Protein AF-A0A954LS27-F1 (afdb_monomer)

Mean predicted aligned error: 13.73 Å

pLDDT: mean 85.73, std 12.69, range [37.22, 97.69]

Radius of gyration: 38.71 Å; Cα contacts (8 Å, |Δi|>4): 125; chains: 1; bounding box: 63×33×112 Å

Secondary structure (DSSP, 8-state):
---PPPPHHHHHHHHHHHHHHHHHHHHHHH-TT--HHHHHHHHHHHHHHHHHHHHHTTTTTTS-TT--HHHHHHHHHHHHHHHHHHHHHHHHHHHHHHHHHHHHHHHHHHHHHHHHHHHHHHHHHHHHHHHHTTS-HHHHHHHHHHHHSTTGGGSHHHHHHHHHHHHT-TT--HHHHHHHHHHHHHHHHHHHHTT--

Solvent-accessible surface area (backbone atoms only — not comparable to full-atom values): 11005 Å² total; per-residue (Å²): 135,88,74,76,76,80,51,72,66,55,54,50,50,52,47,47,74,70,37,47,68,57,50,44,53,52,46,41,73,75,38,74,86,52,51,75,64,55,43,50,49,22,46,51,56,29,54,52,54,48,49,54,53,47,63,74,66,52,43,86,71,70,64,58,79,83,69,52,73,66,58,61,51,56,73,44,43,69,54,51,56,52,44,35,52,52,37,47,52,54,51,52,51,49,52,52,52,51,52,49,52,51,51,52,53,52,50,53,54,51,50,51,54,51,51,52,52,50,51,53,50,50,52,49,51,50,51,52,52,60,56,39,70,75,41,58,66,75,31,23,51,48,51,51,50,38,68,70,42,56,74,67,28,74,43,60,68,55,36,32,52,54,43,20,66,75,70,71,37,82,83,58,45,59,70,55,50,52,51,34,47,52,53,36,52,52,51,49,51,52,61,53,60,75,63,52,132

Foldseek 3Di:
DDFDQDDPVNLLVVCCVPPLVVLLVVLCVVCVVDDPVLSVVLLVQLSVVVSVVCVVVVCSVVSDGDDDSVNVSVVCVVVSNVSSNVSSVVSVVVVVVVVVVVVVVVVVVVVVVVVVVVVVVVVVLVLLLVVLVVDDPLLSLLVVLPSVPPPVVVDLVVSQVSSCVVVVNPVRDSVNSVVSPVVSVVSSCVVVVVPDD

Structure (mmCIF, N/CA/C/O backbone):
data_AF-A0A954LS27-F1
#
_entry.id   AF-A0A954LS27-F1
#
loop_
_atom_site.group_PDB
_atom_site.id
_atom_site.type_symbol
_atom_site.label_atom_id
_atom_site.label_alt_id
_atom_site.label_comp_id
_atom_site.label_asym_id
_atom_site.label_entity_id
_atom_site.label_seq_id
_atom_site.pdbx_PDB_ins_code
_atom_site.Cartn_x
_atom_site.Cartn_y
_atom_site.Cartn_z
_atom_site.occupancy
_atom_site.B_iso_or_equiv
_atom_site.auth_seq_id
_atom_site.auth_comp_id
_atom_site.auth_asym_id
_atom_site.auth_atom_id
_atom_site.pdbx_PDB_model_num
ATOM 1 N N . MET A 1 1 ? 25.120 5.211 -58.055 1.00 41.19 1 MET A N 1
ATOM 2 C CA . MET A 1 1 ? 24.489 4.587 -56.872 1.00 41.19 1 MET A CA 1
ATOM 3 C C . MET A 1 1 ? 24.504 5.612 -55.757 1.00 41.19 1 MET A C 1
ATOM 5 O O . MET A 1 1 ? 25.583 5.985 -55.323 1.00 41.19 1 MET A O 1
ATOM 9 N N . SER A 1 2 ? 23.336 6.145 -55.394 1.00 37.22 2 SER A N 1
ATOM 10 C CA . SER A 1 2 ? 23.214 7.107 -54.295 1.00 37.22 2 SER A CA 1
ATOM 11 C C . SER A 1 2 ? 23.189 6.337 -52.977 1.00 37.22 2 SER A C 1
ATOM 13 O O . SER A 1 2 ? 22.412 5.396 -52.834 1.00 37.22 2 SER A O 1
ATOM 15 N N . ILE A 1 3 ? 24.077 6.693 -52.058 1.00 46.19 3 ILE A N 1
ATOM 16 C CA . ILE A 1 3 ? 24.236 6.038 -50.762 1.00 46.19 3 ILE A CA 1
ATOM 17 C C . ILE A 1 3 ? 23.340 6.784 -49.766 1.00 46.19 3 ILE A C 1
ATOM 19 O O . ILE A 1 3 ? 23.592 7.950 -49.464 1.00 46.19 3 ILE A O 1
ATOM 23 N N . MET A 1 4 ? 22.272 6.140 -49.287 1.00 48.94 4 MET A N 1
ATOM 24 C CA . MET A 1 4 ? 21.387 6.726 -48.275 1.00 48.94 4 MET A CA 1
ATOM 25 C C . MET A 1 4 ? 22.035 6.629 -46.892 1.00 48.94 4 MET A C 1
ATOM 27 O O . MET A 1 4 ? 22.267 5.535 -46.387 1.00 48.94 4 MET A O 1
ATOM 31 N N . LYS A 1 5 ? 22.301 7.781 -46.271 1.00 62.00 5 LYS A N 1
ATOM 32 C CA . LYS A 1 5 ? 22.545 7.867 -44.828 1.00 62.00 5 LYS A CA 1
ATOM 33 C C . LYS A 1 5 ? 21.206 7.676 -44.117 1.00 62.00 5 LYS A C 1
ATOM 35 O O . LYS A 1 5 ? 20.268 8.418 -44.397 1.00 62.00 5 LYS A O 1
ATOM 40 N N . HIS A 1 6 ? 21.111 6.696 -43.224 1.00 71.12 6 HIS A N 1
ATOM 41 C CA . HIS A 1 6 ? 19.931 6.536 -42.376 1.00 71.12 6 HIS A CA 1
ATOM 42 C C . HIS A 1 6 ? 19.934 7.607 -41.288 1.00 71.12 6 HIS A C 1
ATOM 44 O O . HIS A 1 6 ? 20.956 7.822 -40.632 1.00 71.12 6 HIS A O 1
ATOM 50 N N . SER A 1 7 ? 18.802 8.281 -41.093 1.00 84.25 7 SER A N 1
ATOM 51 C CA . SER A 1 7 ? 18.658 9.195 -39.965 1.00 84.25 7 SER A CA 1
ATOM 52 C C . SER A 1 7 ? 18.574 8.395 -38.660 1.00 84.25 7 SER A C 1
ATOM 54 O O . SER A 1 7 ? 18.089 7.261 -38.636 1.00 84.25 7 SER A O 1
ATOM 56 N N . LEU A 1 8 ? 19.015 8.979 -37.542 1.00 83.62 8 LEU A N 1
ATOM 57 C CA . LEU A 1 8 ? 18.871 8.354 -36.222 1.00 83.62 8 LEU A CA 1
ATOM 58 C C . LEU A 1 8 ? 17.398 8.038 -35.899 1.00 83.62 8 LEU A C 1
ATOM 60 O O . LEU A 1 8 ? 17.096 7.044 -35.241 1.00 83.62 8 LEU A O 1
ATOM 64 N N . THR A 1 9 ? 16.474 8.851 -36.409 1.00 86.75 9 THR A N 1
ATOM 65 C CA . THR A 1 9 ? 15.032 8.626 -36.298 1.00 86.75 9 THR A CA 1
ATOM 66 C C . THR A 1 9 ? 14.569 7.376 -37.045 1.00 86.75 9 THR A C 1
ATOM 68 O O . THR A 1 9 ? 13.754 6.637 -36.497 1.00 86.75 9 THR A O 1
ATOM 71 N N . ASP A 1 10 ? 15.128 7.074 -38.222 1.00 87.44 10 ASP A N 1
ATOM 72 C CA . ASP A 1 10 ? 14.801 5.848 -38.970 1.00 87.44 10 ASP A CA 1
ATOM 73 C C . ASP A 1 10 ? 15.270 4.600 -38.215 1.00 87.44 10 ASP A C 1
ATOM 75 O O . ASP A 1 10 ? 14.553 3.604 -38.127 1.00 87.44 10 ASP A O 1
ATOM 79 N N . VAL A 1 11 ? 16.462 4.676 -37.610 1.00 87.00 11 VAL A N 1
ATOM 80 C CA . VAL A 1 11 ? 17.009 3.600 -36.772 1.00 87.00 11 VAL A CA 1
ATOM 81 C C . VAL A 1 11 ? 16.105 3.347 -35.568 1.00 87.00 11 VAL A C 1
ATOM 83 O O . VAL A 1 11 ? 15.780 2.199 -35.275 1.00 87.00 11 VAL A O 1
ATOM 86 N N . LEU A 1 12 ? 15.659 4.400 -34.877 1.00 91.12 12 LEU A N 1
ATOM 87 C CA . LEU A 1 12 ? 14.771 4.252 -33.723 1.00 91.12 12 LEU A CA 1
ATOM 88 C C . LEU A 1 12 ? 13.379 3.741 -34.103 1.00 91.12 12 LEU A C 1
ATOM 90 O O . LEU A 1 12 ? 12.814 2.945 -33.354 1.00 91.12 12 LEU A O 1
ATOM 94 N N . ALA A 1 13 ? 12.842 4.146 -35.256 1.00 93.12 13 ALA A N 1
ATOM 95 C CA . ALA A 1 13 ? 11.559 3.648 -35.744 1.00 93.12 13 ALA A CA 1
ATOM 96 C C . ALA A 1 13 ? 11.620 2.143 -36.063 1.00 93.12 13 ALA A C 1
ATOM 98 O O . ALA A 1 13 ? 10.725 1.392 -35.675 1.00 93.12 13 ALA A O 1
ATOM 99 N N . GLU A 1 14 ? 12.704 1.682 -36.695 1.00 92.94 14 GLU A N 1
ATOM 100 C CA . GLU A 1 14 ? 12.924 0.255 -36.963 1.00 92.94 14 GLU A CA 1
ATOM 101 C C . GLU A 1 14 ? 13.135 -0.541 -35.664 1.00 92.94 14 GLU A C 1
ATOM 103 O O . GLU A 1 14 ? 12.613 -1.650 -35.511 1.00 92.94 14 GLU A O 1
ATOM 108 N N . VAL A 1 15 ? 13.846 0.032 -34.685 1.00 93.81 15 VAL A N 1
ATOM 109 C CA . VAL A 1 15 ? 13.969 -0.559 -33.345 1.00 93.81 15 VAL A CA 1
ATOM 110 C C . VAL A 1 15 ? 12.598 -0.710 -32.682 1.00 93.81 15 VAL A C 1
ATOM 112 O O . VAL A 1 15 ? 12.306 -1.786 -32.155 1.00 93.81 15 VAL A O 1
ATOM 115 N N . ASP A 1 16 ? 11.748 0.321 -32.727 1.00 95.69 16 ASP A N 1
ATOM 116 C CA . ASP A 1 16 ? 10.383 0.270 -32.190 1.00 95.69 16 ASP A CA 1
ATOM 117 C C . ASP A 1 16 ? 9.566 -0.847 -32.840 1.00 95.69 16 ASP A C 1
ATOM 119 O O . ASP A 1 16 ? 9.087 -1.750 -32.147 1.00 95.69 16 ASP A O 1
ATOM 123 N N . ALA A 1 17 ? 9.503 -0.853 -34.172 1.00 95.62 17 ALA A N 1
ATOM 124 C CA . ALA A 1 17 ? 8.736 -1.828 -34.936 1.00 95.62 17 ALA A CA 1
ATOM 125 C C . ALA A 1 17 ? 9.172 -3.276 -34.652 1.00 95.62 17 ALA A C 1
ATOM 127 O O . ALA A 1 17 ? 8.336 -4.177 -34.534 1.00 95.62 17 ALA A O 1
ATOM 128 N N . ARG A 1 18 ? 10.482 -3.516 -34.515 1.00 95.50 18 ARG A N 1
ATOM 129 C CA . ARG A 1 18 ? 11.038 -4.869 -34.394 1.00 95.50 18 ARG A CA 1
ATOM 130 C C . ARG A 1 18 ? 11.092 -5.390 -32.960 1.00 95.50 18 ARG A C 1
ATOM 132 O O . ARG A 1 18 ? 10.872 -6.586 -32.735 1.00 95.50 18 ARG A O 1
ATOM 139 N N . PHE A 1 19 ? 11.417 -4.534 -31.993 1.00 96.12 19 PHE A N 1
ATOM 140 C CA . PHE A 1 19 ? 11.746 -4.971 -30.635 1.00 96.12 19 PHE A CA 1
ATOM 141 C C . PHE A 1 19 ? 10.668 -4.674 -29.605 1.00 96.12 19 PHE A C 1
ATOM 143 O O . PHE A 1 19 ? 10.571 -5.449 -28.656 1.00 96.12 19 PHE A O 1
ATOM 150 N N . ARG A 1 20 ? 9.812 -3.659 -29.782 1.00 96.62 20 ARG A N 1
ATOM 151 C CA . ARG A 1 20 ? 8.854 -3.241 -28.743 1.00 96.62 20 ARG A CA 1
ATOM 152 C C . ARG A 1 20 ? 8.025 -4.397 -28.192 1.00 96.62 20 ARG A C 1
ATOM 154 O O . ARG A 1 20 ? 8.047 -4.660 -26.993 1.00 96.62 20 ARG A O 1
ATOM 161 N N . ILE A 1 21 ? 7.330 -5.134 -29.061 1.00 96.88 21 ILE A N 1
ATOM 162 C CA . ILE A 1 21 ? 6.452 -6.240 -28.637 1.00 96.88 21 ILE A CA 1
ATOM 163 C C . ILE A 1 21 ? 7.258 -7.343 -27.940 1.00 96.88 21 ILE A C 1
ATOM 165 O O . ILE A 1 21 ? 6.841 -7.853 -26.900 1.00 96.88 21 ILE A O 1
ATOM 169 N N . ARG A 1 22 ? 8.430 -7.696 -28.479 1.00 97.00 22 ARG A N 1
ATOM 170 C CA . ARG A 1 22 ? 9.283 -8.769 -27.944 1.00 97.00 22 ARG A CA 1
ATOM 171 C C . ARG A 1 22 ? 9.880 -8.390 -26.593 1.00 97.00 22 ARG A C 1
ATOM 173 O O . ARG A 1 22 ? 9.865 -9.205 -25.673 1.00 97.00 22 ARG A O 1
ATOM 180 N N . CYS A 1 23 ? 10.362 -7.159 -26.463 1.00 95.94 23 CYS A N 1
ATOM 181 C CA . CYS A 1 23 ? 10.880 -6.620 -25.216 1.00 95.94 23 CYS A CA 1
ATOM 182 C C . CYS A 1 23 ? 9.775 -6.538 -24.167 1.00 95.94 23 CYS A C 1
ATOM 184 O O . CYS A 1 23 ? 9.952 -7.082 -23.083 1.00 95.94 23 CYS A O 1
ATOM 186 N N . CYS A 1 24 ? 8.609 -5.978 -24.491 1.00 95.75 24 CYS A N 1
ATOM 187 C CA . CYS A 1 24 ? 7.486 -5.928 -23.557 1.00 95.75 24 CYS A CA 1
ATOM 188 C C . CYS A 1 24 ? 7.019 -7.327 -23.126 1.00 95.75 24 CYS A C 1
ATOM 190 O O . CYS A 1 24 ? 6.765 -7.540 -21.944 1.00 95.75 24 CYS A O 1
ATOM 192 N N . ALA A 1 25 ? 6.948 -8.299 -24.042 1.00 96.50 25 ALA A N 1
ATOM 193 C CA . ALA A 1 25 ? 6.587 -9.679 -23.706 1.00 96.50 25 ALA A CA 1
ATOM 194 C C . ALA A 1 25 ? 7.626 -10.341 -22.784 1.00 96.50 25 ALA A C 1
ATOM 196 O O . ALA A 1 25 ? 7.273 -10.952 -21.776 1.00 96.50 25 ALA A O 1
ATOM 197 N N . TYR A 1 26 ? 8.914 -10.179 -23.091 1.00 97.19 26 TYR A N 1
ATOM 198 C CA . TYR A 1 26 ? 10.002 -10.679 -22.253 1.00 97.19 26 TYR A CA 1
ATOM 199 C C . TYR A 1 26 ? 9.997 -10.042 -20.858 1.00 97.19 26 TYR A C 1
ATOM 201 O O . TYR A 1 26 ? 10.090 -10.748 -19.854 1.00 97.19 26 TYR A O 1
ATOM 209 N N . LEU A 1 27 ? 9.859 -8.716 -20.786 1.00 97.00 27 LEU A N 1
ATOM 210 C CA . LEU A 1 27 ? 9.828 -7.977 -19.529 1.00 97.00 27 LEU A CA 1
ATOM 211 C C . LEU A 1 27 ? 8.606 -8.351 -18.694 1.00 97.00 27 LEU A C 1
ATOM 213 O O . LEU A 1 27 ? 8.762 -8.580 -17.503 1.00 97.00 27 LEU A O 1
ATOM 217 N N . ARG A 1 28 ? 7.428 -8.516 -19.305 1.00 96.75 28 ARG A N 1
ATOM 218 C CA . ARG A 1 28 ? 6.228 -9.006 -18.611 1.00 96.75 28 ARG A CA 1
ATOM 219 C C . ARG A 1 28 ? 6.454 -10.378 -17.969 1.00 96.75 28 ARG A C 1
ATOM 221 O O . ARG A 1 28 ? 6.044 -10.590 -16.835 1.00 96.75 28 ARG A O 1
ATOM 228 N N . ASN A 1 29 ? 7.147 -11.286 -18.658 1.00 96.81 29 ASN A N 1
ATOM 229 C CA . ASN A 1 29 ? 7.476 -12.604 -18.108 1.00 96.81 29 ASN A CA 1
ATOM 230 C C . ASN A 1 29 ? 8.501 -12.536 -16.964 1.00 96.81 29 ASN A C 1
ATOM 232 O O . ASN A 1 29 ? 8.454 -13.352 -16.047 1.00 96.81 29 ASN A O 1
ATOM 236 N N . LYS A 1 30 ? 9.452 -11.596 -17.014 1.00 97.25 30 LYS A N 1
ATOM 237 C CA . LYS A 1 30 ? 10.487 -11.434 -15.976 1.00 97.25 30 LYS A CA 1
ATOM 238 C C . LYS A 1 30 ? 10.027 -10.610 -14.776 1.00 97.25 30 LYS A C 1
ATOM 240 O O . LYS A 1 30 ? 10.510 -10.839 -13.672 1.00 97.25 30 LYS A O 1
ATOM 245 N N . PHE A 1 31 ? 9.108 -9.678 -14.989 1.00 95.62 31 PHE A N 1
ATOM 246 C CA . PHE A 1 31 ? 8.615 -8.727 -14.002 1.00 95.62 31 PHE A CA 1
ATOM 247 C C . PHE A 1 31 ? 7.079 -8.738 -14.006 1.00 95.62 31 PHE A C 1
ATOM 249 O O . PHE A 1 31 ? 6.459 -7.798 -14.502 1.00 95.62 31 PHE A O 1
ATOM 256 N N . PRO A 1 32 ? 6.441 -9.787 -13.453 1.00 93.12 32 PRO A N 1
ATOM 257 C CA . PRO A 1 32 ? 4.984 -9.938 -13.498 1.00 93.12 32 PRO A CA 1
ATOM 258 C C . PRO A 1 32 ? 4.225 -8.836 -12.742 1.00 93.12 32 PRO A C 1
ATOM 260 O O . PRO A 1 32 ? 3.036 -8.654 -12.973 1.00 93.12 32 PRO A O 1
ATOM 263 N N . GLY A 1 33 ? 4.902 -8.095 -11.857 1.00 90.50 33 GLY A N 1
ATOM 264 C CA . GLY A 1 33 ? 4.334 -6.941 -11.157 1.00 90.50 33 GLY A CA 1
ATOM 265 C C . GLY A 1 33 ? 4.219 -5.668 -12.004 1.00 90.50 33 GLY A C 1
ATOM 266 O O . GLY A 1 33 ? 3.569 -4.731 -11.561 1.00 90.50 33 GLY A O 1
ATOM 267 N N . LEU A 1 34 ? 4.824 -5.617 -13.199 1.00 93.50 34 LEU A N 1
ATOM 268 C CA . LEU A 1 34 ? 4.733 -4.450 -14.080 1.00 93.50 34 LEU A CA 1
ATOM 269 C C . LEU A 1 34 ? 3.476 -4.517 -14.955 1.00 93.50 34 LEU A C 1
ATOM 271 O O . LEU A 1 34 ? 3.260 -5.478 -15.705 1.00 93.50 34 LEU A O 1
ATOM 275 N N . GLY A 1 35 ? 2.665 -3.462 -14.887 1.00 93.50 35 GLY A N 1
ATOM 276 C CA . GLY A 1 35 ? 1.483 -3.282 -15.717 1.00 93.50 35 GLY A CA 1
ATOM 277 C C . GLY A 1 35 ? 1.825 -2.960 -17.174 1.00 93.50 35 GLY A C 1
ATOM 278 O O . GLY A 1 35 ? 2.977 -2.763 -17.555 1.00 93.50 35 GLY A O 1
ATOM 279 N N . SER A 1 36 ? 0.806 -2.894 -18.034 1.00 94.75 36 SER A N 1
ATOM 280 C CA . SER A 1 36 ? 0.991 -2.472 -19.432 1.00 94.75 36 SER A CA 1
ATOM 281 C C . SER A 1 36 ? 1.551 -1.056 -19.561 1.00 94.75 36 SER A C 1
ATOM 283 O O . SER A 1 36 ? 2.341 -0.813 -20.470 1.00 94.75 36 SER A O 1
ATOM 285 N N . GLU A 1 37 ? 1.160 -0.155 -18.662 1.00 94.25 37 GLU A N 1
ATOM 286 C CA . GLU A 1 37 ? 1.639 1.230 -18.631 1.00 94.25 37 GLU A CA 1
ATOM 287 C C . GLU A 1 37 ? 3.114 1.290 -18.228 1.00 94.25 37 GLU A C 1
ATOM 289 O O . GLU A 1 37 ? 3.913 1.867 -18.957 1.00 94.25 37 GLU A O 1
ATOM 294 N N . ASP A 1 38 ? 3.516 0.576 -17.171 1.00 93.44 38 ASP A N 1
ATOM 295 C CA . ASP A 1 38 ? 4.920 0.516 -16.744 1.00 93.44 38 ASP A CA 1
ATOM 296 C C . ASP A 1 38 ? 5.846 -0.035 -17.835 1.00 93.44 38 ASP A C 1
ATOM 298 O O . ASP A 1 38 ? 6.985 0.405 -17.989 1.00 93.44 38 ASP A O 1
ATOM 302 N N . LEU A 1 39 ? 5.366 -1.022 -18.597 1.00 95.81 39 LEU A N 1
ATOM 303 C CA . LEU A 1 39 ? 6.110 -1.598 -19.715 1.00 95.81 39 LEU A CA 1
ATOM 304 C C . LEU A 1 39 ? 6.227 -0.616 -20.887 1.00 95.81 39 LEU A C 1
ATOM 306 O O . LEU A 1 39 ? 7.277 -0.565 -21.527 1.00 95.81 39 LEU A O 1
ATOM 310 N N . ALA A 1 40 ? 5.172 0.152 -21.172 1.00 94.69 40 ALA A N 1
ATOM 311 C CA . ALA A 1 40 ? 5.203 1.194 -22.194 1.00 94.69 40 ALA A CA 1
ATOM 312 C C . ALA A 1 40 ? 6.184 2.308 -21.809 1.00 94.69 40 ALA A C 1
ATOM 314 O O . ALA A 1 40 ? 7.035 2.684 -22.612 1.00 94.69 40 ALA A O 1
ATOM 315 N N . ASP A 1 41 ? 6.132 2.750 -20.561 1.00 94.56 41 ASP A N 1
ATOM 316 C CA . ASP A 1 41 ? 7.045 3.731 -19.989 1.00 94.56 41 ASP A CA 1
ATOM 317 C C . ASP A 1 41 ? 8.501 3.252 -20.005 1.00 94.56 41 ASP A C 1
ATOM 319 O O . ASP A 1 41 ? 9.392 3.960 -20.475 1.00 94.56 41 ASP A O 1
ATOM 323 N N . ALA A 1 42 ? 8.756 2.018 -19.559 1.00 95.38 42 ALA A N 1
ATOM 324 C CA . ALA A 1 42 ? 10.091 1.429 -19.601 1.00 95.38 42 ALA A CA 1
ATOM 325 C C . ALA A 1 42 ? 10.632 1.353 -21.037 1.00 95.38 42 ALA A C 1
ATOM 327 O O . ALA A 1 42 ? 11.839 1.501 -21.256 1.00 95.38 42 ALA A O 1
ATOM 328 N N . TRP A 1 43 ? 9.756 1.139 -22.021 1.00 97.25 43 TRP A N 1
ATOM 329 C CA . TRP A 1 43 ? 10.120 1.158 -23.432 1.00 97.25 43 TRP A CA 1
ATOM 330 C C . TRP A 1 43 ? 10.450 2.570 -23.934 1.00 97.25 43 TRP A C 1
ATOM 332 O O . TRP A 1 43 ? 11.485 2.757 -24.573 1.00 97.25 43 TRP A O 1
ATOM 342 N N . VAL A 1 44 ? 9.653 3.580 -23.579 1.00 96.44 44 VAL A N 1
ATOM 343 C CA . VAL A 1 44 ? 9.948 4.990 -23.894 1.00 96.44 44 VAL A CA 1
ATOM 344 C C . VAL A 1 44 ? 11.296 5.410 -23.297 1.00 96.44 44 VAL A C 1
ATOM 346 O O . VAL A 1 44 ? 12.152 5.936 -24.010 1.00 96.44 44 VAL A O 1
ATOM 349 N N . ASP A 1 45 ? 11.548 5.077 -22.029 1.00 96.31 45 ASP A N 1
ATOM 350 C CA . ASP A 1 45 ? 12.823 5.342 -21.349 1.00 96.31 45 ASP A CA 1
ATOM 351 C C . ASP A 1 45 ? 14.006 4.599 -21.997 1.00 96.31 45 ASP A C 1
ATOM 353 O O . ASP A 1 45 ? 15.161 5.036 -21.912 1.00 96.31 45 ASP A O 1
ATOM 357 N N . THR A 1 46 ? 13.733 3.457 -22.635 1.00 96.81 46 THR A N 1
ATOM 358 C CA . THR A 1 46 ? 14.724 2.685 -23.393 1.00 96.81 46 THR A CA 1
ATOM 359 C C . THR A 1 46 ? 15.089 3.393 -24.686 1.00 96.81 46 THR A C 1
ATOM 361 O O . THR A 1 46 ? 16.278 3.576 -24.948 1.00 96.81 46 THR A O 1
ATOM 364 N N . LEU A 1 47 ? 14.095 3.832 -25.463 1.00 95.75 47 LEU A N 1
ATOM 365 C CA . LEU A 1 47 ? 14.319 4.582 -26.699 1.00 95.75 47 LEU A CA 1
ATOM 366 C C . LEU A 1 47 ? 15.042 5.904 -26.425 1.00 95.75 47 LEU A C 1
ATOM 368 O O . LEU A 1 47 ? 16.004 6.223 -27.120 1.00 95.75 47 LEU A O 1
ATOM 372 N N . ALA A 1 48 ? 14.656 6.626 -25.370 1.00 94.31 48 ALA A N 1
ATOM 373 C CA . ALA A 1 48 ? 15.332 7.853 -24.958 1.00 94.31 48 ALA A CA 1
ATOM 374 C C . ALA A 1 48 ? 16.803 7.598 -24.580 1.00 94.31 48 ALA A C 1
ATOM 376 O O . ALA A 1 48 ? 17.704 8.291 -25.049 1.00 94.31 48 ALA A O 1
ATOM 377 N N . ALA A 1 49 ? 17.074 6.557 -23.784 1.00 93.69 49 ALA A N 1
ATOM 378 C CA . ALA A 1 49 ? 18.441 6.197 -23.410 1.00 93.69 49 ALA A CA 1
ATOM 379 C C . ALA A 1 49 ? 19.283 5.732 -24.610 1.00 93.69 49 ALA A C 1
ATOM 381 O O . ALA A 1 49 ? 20.487 5.997 -24.660 1.00 93.69 49 ALA A O 1
ATOM 382 N N . LEU A 1 50 ? 18.660 5.039 -25.565 1.00 92.81 50 LEU A N 1
ATOM 383 C CA . LEU A 1 50 ? 19.301 4.619 -26.804 1.00 92.81 50 LEU A CA 1
ATOM 384 C C . LEU A 1 50 ? 19.639 5.830 -27.681 1.00 92.81 50 LEU A C 1
ATOM 386 O O . LEU A 1 50 ? 20.780 5.941 -28.120 1.00 92.81 50 LEU A O 1
ATOM 390 N N . TYR A 1 51 ? 18.700 6.765 -27.854 1.00 91.50 51 TYR A N 1
ATOM 391 C CA . TYR A 1 51 ? 18.918 8.028 -28.562 1.00 91.50 51 TYR A CA 1
ATOM 392 C C . TYR A 1 51 ? 20.108 8.794 -27.979 1.00 91.50 51 TYR A C 1
ATOM 394 O O . TYR A 1 51 ? 21.045 9.108 -28.708 1.00 91.50 51 TYR A O 1
ATOM 402 N N . SER A 1 52 ? 20.131 9.022 -26.659 1.00 90.50 52 SER A N 1
ATOM 403 C CA . SER A 1 52 ? 21.239 9.732 -26.010 1.00 90.50 52 SER A CA 1
ATOM 404 C C . SER A 1 52 ? 22.582 9.035 -26.241 1.00 90.50 52 SER A C 1
ATOM 406 O O . SER A 1 52 ? 23.576 9.694 -26.531 1.00 90.50 52 SER A O 1
ATOM 408 N N . LYS A 1 53 ? 22.633 7.699 -26.157 1.00 89.31 53 LYS A N 1
ATOM 409 C CA . LYS A 1 53 ? 23.872 6.940 -26.398 1.00 89.31 53 LYS A CA 1
ATOM 410 C C . LYS A 1 53 ? 24.346 7.026 -27.848 1.00 89.31 53 LYS A C 1
ATOM 412 O O . LYS A 1 53 ? 25.538 7.205 -28.076 1.00 89.31 53 LYS A O 1
ATOM 417 N N . LEU A 1 54 ? 23.436 6.894 -28.810 1.00 85.50 54 LEU A N 1
ATOM 418 C CA . LEU A 1 54 ? 23.770 6.932 -30.234 1.00 85.50 54 LEU A CA 1
ATOM 419 C C . LEU A 1 54 ? 24.138 8.346 -30.703 1.00 85.50 54 LEU A C 1
ATOM 421 O O . LEU A 1 54 ? 25.050 8.489 -31.517 1.00 85.50 54 LEU A O 1
ATOM 425 N N . SER A 1 55 ? 23.487 9.370 -30.146 1.00 84.69 55 SER A N 1
ATOM 426 C CA . SER A 1 55 ? 23.782 10.782 -30.406 1.00 84.69 55 SER A CA 1
ATOM 427 C C . SER A 1 55 ? 25.148 11.197 -29.840 1.00 84.69 55 SER A C 1
ATOM 429 O O . SER A 1 55 ? 25.938 11.820 -30.544 1.00 84.69 55 SER A O 1
ATOM 431 N N . HIS A 1 56 ? 25.491 10.790 -28.610 1.00 78.81 56 HIS A N 1
ATOM 432 C CA . HIS A 1 56 ? 26.773 11.156 -27.990 1.00 78.81 56 HIS A CA 1
ATOM 433 C C . HIS A 1 56 ? 27.989 10.410 -28.546 1.00 78.81 56 HIS A C 1
ATOM 435 O O . HIS A 1 56 ? 29.088 10.958 -28.536 1.00 78.81 56 HIS A O 1
ATOM 441 N N . ASN A 1 57 ? 27.818 9.186 -29.047 1.00 69.62 57 ASN A N 1
ATOM 442 C CA . ASN A 1 57 ? 28.931 8.395 -29.576 1.00 69.62 57 ASN A CA 1
ATOM 443 C C . ASN A 1 57 ? 29.364 8.805 -30.997 1.00 69.62 57 ASN A C 1
ATOM 445 O O . ASN A 1 57 ? 30.184 8.117 -31.597 1.00 69.62 57 ASN A O 1
ATOM 449 N N . GLY A 1 58 ? 28.817 9.891 -31.560 1.00 60.81 58 GLY A N 1
ATOM 450 C CA . GLY A 1 58 ? 29.155 10.332 -32.917 1.00 60.81 58 GLY A CA 1
ATOM 451 C C . GLY A 1 58 ? 28.793 9.303 -33.993 1.00 60.81 58 GLY A C 1
ATOM 452 O O . GLY A 1 58 ? 29.327 9.348 -35.099 1.00 60.81 58 GLY A O 1
ATOM 453 N N . THR A 1 59 ? 27.885 8.369 -33.682 1.00 55.59 59 THR A N 1
ATOM 454 C CA . THR A 1 59 ? 27.506 7.245 -34.555 1.00 55.59 59 THR A CA 1
ATOM 455 C C . THR A 1 59 ? 26.853 7.697 -35.866 1.00 55.59 59 THR A C 1
ATOM 457 O O . THR A 1 59 ? 26.752 6.900 -36.795 1.00 55.59 59 THR A O 1
ATOM 460 N N . GLU A 1 60 ? 26.485 8.978 -35.983 1.00 53.41 60 GLU A N 1
ATOM 461 C CA . GLU A 1 60 ? 26.123 9.615 -37.257 1.00 53.41 60 GLU A CA 1
ATOM 462 C C . GLU A 1 60 ? 27.251 9.532 -38.305 1.00 53.41 60 GLU A C 1
ATOM 464 O O . GLU A 1 60 ? 26.967 9.530 -39.501 1.00 53.41 60 GLU A O 1
ATOM 469 N N . SER A 1 61 ? 28.515 9.407 -37.874 1.00 48.72 61 SER A N 1
ATOM 470 C CA . SER A 1 61 ? 29.678 9.225 -38.756 1.00 48.72 61 SER A CA 1
ATOM 471 C C . SER A 1 61 ? 30.044 7.756 -39.020 1.00 48.72 61 SER A C 1
ATOM 473 O O . SER A 1 61 ? 30.680 7.480 -40.029 1.00 48.72 61 SER A O 1
ATOM 475 N N . SER A 1 62 ? 29.655 6.812 -38.150 1.00 51.19 62 SER A N 1
ATOM 476 C CA . SER A 1 62 ? 30.052 5.388 -38.247 1.00 51.19 62 SER A CA 1
ATOM 477 C C . SER A 1 62 ? 28.984 4.462 -38.833 1.00 51.19 62 SER A C 1
ATOM 479 O O . SER A 1 62 ? 29.253 3.280 -39.043 1.00 51.19 62 SER A O 1
ATOM 481 N N . LEU A 1 63 ? 27.788 4.970 -39.141 1.00 57.28 63 LEU A N 1
ATOM 482 C CA . LEU A 1 63 ? 26.857 4.303 -40.057 1.00 57.28 63 LEU A CA 1
ATOM 483 C C . LEU A 1 63 ? 27.353 4.517 -41.493 1.00 57.28 63 LEU A C 1
ATOM 485 O O . LEU A 1 63 ? 26.765 5.252 -42.287 1.00 57.28 63 LEU A O 1
ATOM 489 N N . GLU A 1 64 ? 28.508 3.929 -41.796 1.00 54.09 64 GLU A N 1
ATOM 490 C CA . GLU A 1 64 ? 29.113 3.995 -43.116 1.00 54.09 64 GLU A CA 1
ATOM 491 C C . GLU A 1 64 ? 28.219 3.274 -44.134 1.00 54.09 64 GLU A C 1
ATOM 493 O O . GLU A 1 64 ? 27.997 2.065 -44.095 1.00 54.09 64 GLU A O 1
ATOM 498 N N . SER A 1 65 ? 27.671 4.072 -45.045 1.00 55.28 65 SER A N 1
ATOM 499 C CA . SER A 1 65 ? 27.593 3.827 -46.482 1.00 55.28 65 SER A CA 1
ATOM 500 C C . SER A 1 65 ? 27.696 2.366 -46.953 1.00 55.28 65 SER A C 1
ATOM 502 O O . SER A 1 65 ? 28.709 1.972 -47.525 1.00 55.28 65 SER A O 1
ATOM 504 N N . GLY A 1 66 ? 26.629 1.577 -46.789 1.00 60.53 66 GLY A N 1
ATOM 505 C CA . GLY A 1 66 ? 26.509 0.245 -47.404 1.00 60.53 66 GLY A CA 1
ATOM 506 C C . GLY A 1 66 ? 25.933 -0.846 -46.504 1.00 60.53 66 GLY A C 1
ATOM 507 O O . GLY A 1 66 ? 25.490 -1.868 -47.022 1.00 60.53 66 GLY A O 1
ATOM 508 N N . VAL A 1 67 ? 25.893 -0.622 -45.189 1.00 67.38 67 VAL A N 1
ATOM 509 C CA . VAL A 1 67 ? 25.256 -1.535 -44.227 1.00 67.38 67 VAL A CA 1
ATOM 510 C C . VAL A 1 67 ? 23.738 -1.351 -44.269 1.00 67.38 67 VAL A C 1
ATOM 512 O O . VAL A 1 67 ? 23.239 -0.226 -44.236 1.00 67.38 67 VAL A O 1
ATOM 515 N N . SER A 1 68 ? 22.989 -2.451 -44.355 1.00 80.12 68 SER A N 1
ATOM 516 C CA . SER A 1 68 ? 21.524 -2.406 -44.336 1.00 80.12 68 SER A CA 1
ATOM 517 C C . SER A 1 68 ? 21.023 -1.917 -42.975 1.00 80.12 68 SER A C 1
ATOM 519 O O . SER A 1 68 ? 21.540 -2.340 -41.942 1.00 80.12 68 SER A O 1
ATOM 521 N N . LEU A 1 69 ? 19.952 -1.113 -42.943 1.00 78.19 69 LEU A N 1
ATOM 522 C CA . LEU A 1 69 ? 19.303 -0.666 -41.699 1.00 78.19 69 LEU A CA 1
ATOM 523 C C . LEU A 1 69 ? 19.060 -1.822 -40.709 1.00 78.19 69 LEU A C 1
ATOM 525 O O . LEU A 1 69 ? 19.240 -1.669 -39.501 1.00 78.19 69 LEU A O 1
ATOM 529 N N . LYS A 1 70 ? 18.709 -3.008 -41.224 1.00 81.31 70 LYS A N 1
ATOM 530 C CA . LYS A 1 70 ? 18.491 -4.215 -40.413 1.00 81.31 70 LYS A CA 1
ATOM 531 C C . LYS A 1 70 ? 19.755 -4.686 -39.698 1.00 81.31 70 LYS A C 1
ATOM 533 O O . LYS A 1 70 ? 19.671 -5.071 -38.536 1.00 81.31 70 LYS A O 1
ATOM 538 N N . GLU A 1 71 ? 20.899 -4.643 -40.372 1.00 81.94 71 GLU A N 1
ATOM 539 C CA . GLU A 1 71 ? 22.194 -5.061 -39.826 1.00 81.94 71 GLU A CA 1
ATOM 540 C C . GLU A 1 71 ? 22.664 -4.081 -38.748 1.00 81.94 71 GLU A C 1
ATOM 542 O O . GLU A 1 71 ? 23.120 -4.501 -37.684 1.00 81.94 71 GLU A O 1
ATOM 547 N N . SER A 1 72 ? 22.459 -2.777 -38.964 1.00 81.06 72 SER A N 1
ATOM 548 C CA . SER A 1 72 ? 22.723 -1.747 -37.953 1.00 81.06 72 SER A CA 1
ATOM 549 C C . SER A 1 72 ? 21.872 -1.941 -36.695 1.00 81.06 72 SER A C 1
ATOM 551 O O . SER A 1 72 ? 22.371 -1.820 -35.577 1.00 81.06 72 SER A O 1
ATOM 553 N N . VAL A 1 73 ? 20.594 -2.284 -36.868 1.00 87.06 73 VAL A N 1
ATOM 554 C CA . VAL A 1 73 ? 19.666 -2.561 -35.765 1.00 87.06 73 VAL A CA 1
ATOM 555 C C . VAL A 1 73 ? 20.023 -3.861 -35.031 1.00 87.06 73 VAL A C 1
ATOM 557 O O . VAL A 1 73 ? 19.951 -3.915 -33.802 1.00 87.06 73 VAL A O 1
ATOM 560 N N . ASP A 1 74 ? 20.459 -4.897 -35.749 1.00 88.00 74 ASP A N 1
ATOM 561 C CA . ASP A 1 74 ? 20.908 -6.151 -35.137 1.00 88.00 74 ASP A CA 1
ATOM 562 C C . ASP A 1 74 ? 22.193 -5.979 -34.318 1.00 88.00 74 ASP A C 1
ATOM 564 O O . ASP A 1 74 ? 22.306 -6.554 -33.232 1.00 88.00 74 ASP A O 1
ATOM 568 N N . ALA A 1 75 ? 23.112 -5.117 -34.759 1.00 87.12 75 ALA A N 1
ATOM 569 C CA . ALA A 1 75 ? 24.329 -4.799 -34.013 1.00 87.12 75 ALA A CA 1
ATOM 570 C C . ALA A 1 75 ? 24.041 -4.170 -32.634 1.00 87.12 75 ALA A C 1
ATOM 572 O O . ALA A 1 75 ? 24.769 -4.418 -31.671 1.00 87.12 75 ALA A O 1
ATOM 573 N N . ILE A 1 76 ? 22.959 -3.393 -32.508 1.00 89.06 76 ILE A N 1
ATOM 574 C CA . ILE A 1 76 ? 22.568 -2.735 -31.249 1.00 89.06 76 ILE A CA 1
ATOM 575 C C . ILE A 1 76 ? 21.548 -3.537 -30.426 1.00 89.06 76 ILE A C 1
ATOM 577 O O . ILE A 1 76 ? 21.210 -3.134 -29.310 1.00 89.06 76 ILE A O 1
ATOM 581 N N . ALA A 1 77 ? 21.086 -4.693 -30.913 1.00 92.44 77 ALA A N 1
ATOM 582 C CA . ALA A 1 77 ? 20.094 -5.515 -30.221 1.00 92.44 77 ALA A CA 1
ATOM 583 C C . ALA A 1 77 ? 20.488 -5.890 -28.773 1.00 92.44 77 ALA A C 1
ATOM 585 O O . ALA A 1 77 ? 19.653 -5.721 -27.878 1.00 92.44 77 ALA A O 1
ATOM 586 N N . PRO A 1 78 ? 21.731 -6.322 -28.464 1.00 94.31 78 PRO A N 1
ATOM 587 C CA . PRO A 1 78 ? 22.125 -6.628 -27.083 1.00 94.31 78 PRO A CA 1
ATOM 588 C C . PRO A 1 78 ? 22.028 -5.418 -26.142 1.00 94.31 78 PRO A C 1
ATOM 590 O O . PRO A 1 78 ? 21.683 -5.552 -24.962 1.00 94.31 78 PRO A O 1
ATOM 593 N N . LEU A 1 79 ? 22.304 -4.219 -26.666 1.00 92.44 79 LEU A N 1
ATOM 594 C CA . LEU A 1 79 ? 22.198 -2.974 -25.915 1.00 92.44 79 LEU A CA 1
ATOM 595 C C . LEU A 1 79 ? 20.733 -2.644 -25.603 1.00 92.44 79 LEU A C 1
ATOM 597 O O . LEU A 1 79 ? 20.439 -2.283 -24.464 1.00 92.44 79 LEU A O 1
ATOM 601 N N . ILE A 1 80 ? 19.824 -2.831 -26.567 1.00 95.06 80 ILE A N 1
ATOM 602 C CA . ILE A 1 80 ? 18.375 -2.634 -26.382 1.00 95.06 80 ILE A CA 1
ATOM 603 C C . ILE A 1 80 ? 17.870 -3.502 -25.227 1.00 95.06 80 ILE A C 1
ATOM 605 O O . ILE A 1 80 ? 17.302 -2.973 -24.273 1.00 95.06 80 ILE A O 1
ATOM 609 N N . TRP A 1 81 ? 18.165 -4.807 -25.257 1.00 96.06 81 TRP A N 1
ATOM 610 C CA . TRP A 1 81 ? 17.775 -5.742 -24.195 1.00 96.06 81 TRP A CA 1
ATOM 611 C C . TRP A 1 81 ? 18.319 -5.345 -22.821 1.00 96.06 81 TRP A C 1
ATOM 613 O O . TRP A 1 81 ? 17.617 -5.426 -21.810 1.00 96.06 81 TRP A O 1
ATOM 623 N N . THR A 1 82 ? 19.574 -4.896 -22.779 1.00 96.62 82 TH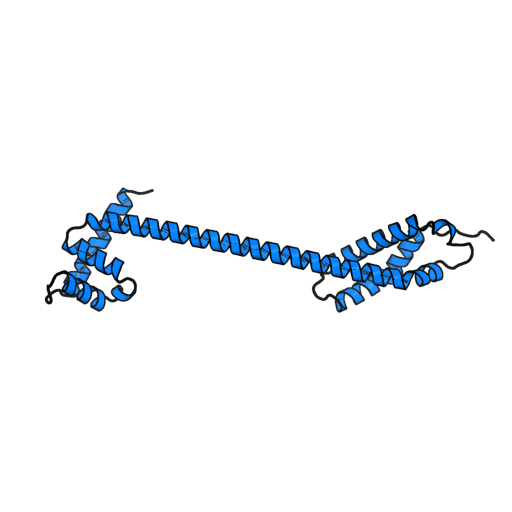R A N 1
ATOM 624 C CA . THR A 1 82 ? 20.232 -4.482 -21.536 1.00 96.62 82 THR A CA 1
ATOM 625 C C . THR A 1 82 ? 19.580 -3.234 -20.947 1.00 96.62 82 THR A C 1
ATOM 627 O O . THR A 1 82 ? 19.314 -3.184 -19.745 1.00 96.62 82 THR A O 1
ATOM 630 N N . ILE A 1 83 ? 19.321 -2.219 -21.775 1.00 96.62 83 ILE A N 1
ATOM 631 C CA . ILE A 1 83 ? 18.696 -0.970 -21.332 1.00 96.62 83 ILE A CA 1
ATOM 632 C C . ILE A 1 83 ? 17.261 -1.243 -20.879 1.00 96.62 83 ILE A C 1
ATOM 634 O O . ILE A 1 83 ? 16.908 -0.856 -19.765 1.00 96.62 83 ILE A O 1
ATOM 638 N N . SER A 1 84 ? 16.470 -1.972 -21.673 1.00 96.50 84 SER A N 1
ATOM 639 C CA . SER A 1 84 ? 15.069 -2.258 -21.348 1.00 96.50 84 SER A CA 1
ATOM 640 C C . SER A 1 84 ? 14.923 -3.030 -20.042 1.00 96.50 84 SER A C 1
ATOM 642 O O . SER A 1 84 ? 14.061 -2.720 -19.222 1.00 96.50 84 SER A O 1
ATOM 644 N N . PHE A 1 85 ? 15.809 -4.001 -19.799 1.00 97.69 85 PHE A N 1
ATOM 645 C CA . PHE A 1 85 ? 15.830 -4.738 -18.538 1.00 97.69 85 PHE A CA 1
ATOM 646 C C . PHE A 1 85 ? 16.144 -3.828 -17.346 1.00 97.69 85 PHE A C 1
ATOM 648 O O . PHE A 1 85 ? 15.457 -3.885 -16.330 1.00 97.69 85 PHE A O 1
ATOM 655 N N . ARG A 1 86 ? 17.152 -2.954 -17.467 1.00 97.31 86 ARG A N 1
ATOM 656 C CA . ARG A 1 86 ? 17.509 -2.009 -16.396 1.00 97.31 86 ARG A CA 1
ATOM 657 C C . ARG A 1 86 ? 16.368 -1.038 -16.091 1.00 97.31 86 ARG A C 1
ATOM 659 O O . ARG A 1 86 ? 16.066 -0.830 -14.922 1.00 97.31 86 ARG A O 1
ATOM 666 N N . ARG A 1 87 ? 15.692 -0.511 -17.119 1.00 96.38 87 ARG A N 1
ATOM 667 C CA . ARG A 1 87 ? 14.529 0.375 -16.938 1.00 96.38 87 ARG A CA 1
ATOM 668 C C . ARG A 1 87 ? 13.378 -0.321 -16.220 1.00 96.38 87 ARG A C 1
ATOM 670 O O . ARG A 1 87 ? 12.820 0.255 -15.292 1.00 96.38 87 ARG A O 1
ATOM 677 N N . ALA A 1 88 ? 13.087 -1.573 -16.563 1.00 95.75 88 ALA A N 1
ATOM 678 C CA . ALA A 1 88 ? 12.080 -2.359 -15.852 1.00 95.75 88 ALA A CA 1
ATOM 679 C C . ALA A 1 88 ? 12.434 -2.569 -14.365 1.00 95.75 88 ALA A C 1
ATOM 681 O O . ALA A 1 88 ? 11.573 -2.417 -13.499 1.00 95.75 88 ALA A O 1
ATOM 682 N N . VAL A 1 89 ? 13.705 -2.852 -14.050 1.00 96.31 89 VAL A N 1
ATOM 683 C CA . VAL A 1 89 ? 14.179 -2.961 -12.656 1.00 96.31 89 VAL A CA 1
ATOM 684 C C . VAL A 1 89 ? 14.004 -1.644 -11.901 1.00 96.31 89 VAL A C 1
ATOM 686 O O . VAL A 1 89 ? 13.543 -1.648 -10.759 1.00 96.31 89 VAL A O 1
ATOM 689 N N . ASP A 1 90 ? 14.362 -0.519 -12.517 1.00 95.06 90 ASP A N 1
ATOM 690 C CA . ASP A 1 90 ? 14.234 0.796 -11.888 1.00 95.06 90 ASP A CA 1
ATOM 691 C C . ASP A 1 90 ? 12.769 1.148 -11.604 1.00 95.06 90 ASP A C 1
ATOM 693 O O . ASP A 1 90 ? 12.460 1.630 -10.512 1.00 95.06 90 ASP A O 1
ATOM 697 N N . ARG A 1 91 ? 11.854 0.825 -12.526 1.00 92.94 91 ARG A N 1
ATOM 698 C CA . ARG A 1 91 ? 10.407 1.005 -12.326 1.00 92.94 91 ARG A CA 1
ATOM 699 C C . ARG A 1 91 ? 9.878 0.156 -11.179 1.00 92.94 91 ARG A C 1
ATOM 701 O O . ARG A 1 91 ? 9.218 0.685 -10.288 1.00 92.94 91 ARG A O 1
ATOM 708 N N . LEU A 1 92 ? 10.251 -1.123 -11.125 1.00 92.06 92 LEU A N 1
ATOM 709 C CA . LEU A 1 92 ? 9.857 -1.995 -10.019 1.00 92.06 92 LEU A CA 1
ATOM 710 C C . LEU A 1 92 ? 10.350 -1.445 -8.670 1.00 92.06 92 LEU A C 1
ATOM 712 O O . LEU A 1 92 ? 9.599 -1.396 -7.699 1.00 92.06 92 LEU A O 1
ATOM 716 N N . ARG A 1 93 ? 11.595 -0.953 -8.616 1.00 92.44 93 ARG A N 1
ATOM 717 C CA . ARG A 1 93 ? 12.150 -0.314 -7.411 1.00 92.44 93 ARG A CA 1
ATOM 718 C C . ARG A 1 93 ? 11.371 0.934 -7.007 1.00 92.44 93 ARG A C 1
ATOM 720 O O . ARG A 1 93 ? 11.164 1.149 -5.815 1.00 92.44 93 ARG A O 1
ATOM 727 N N . GLN A 1 94 ? 10.964 1.765 -7.964 1.00 90.62 94 GLN A N 1
ATOM 728 C CA . GLN A 1 94 ? 10.155 2.954 -7.691 1.00 90.62 94 GLN A CA 1
ATOM 729 C C . GLN A 1 94 ? 8.774 2.581 -7.143 1.00 90.62 94 GLN A C 1
ATOM 731 O O . GLN A 1 94 ? 8.363 3.151 -6.134 1.00 90.62 94 GLN A O 1
ATOM 736 N N . GLN A 1 95 ? 8.109 1.578 -7.724 1.00 89.81 95 GLN A N 1
ATOM 737 C CA . GLN A 1 95 ? 6.831 1.073 -7.216 1.00 89.81 95 GLN A CA 1
ATOM 738 C C . GLN A 1 95 ? 6.957 0.541 -5.786 1.00 89.81 95 GLN A C 1
ATOM 740 O O . GLN A 1 95 ? 6.149 0.890 -4.930 1.00 89.81 95 GLN A O 1
ATOM 745 N N . THR A 1 96 ? 8.003 -0.241 -5.493 1.00 90.69 96 THR A N 1
ATOM 746 C CA . THR A 1 96 ? 8.252 -0.732 -4.129 1.00 90.69 96 THR A CA 1
ATOM 747 C C . THR A 1 96 ? 8.476 0.418 -3.146 1.00 90.69 96 THR A C 1
ATOM 749 O O . THR A 1 96 ? 7.909 0.410 -2.058 1.00 90.69 96 THR A O 1
ATOM 752 N N . LYS A 1 97 ? 9.260 1.437 -3.523 1.00 90.75 97 LYS A N 1
ATOM 753 C CA . LYS A 1 97 ? 9.476 2.621 -2.676 1.00 90.75 97 LYS A CA 1
ATOM 754 C C . LYS A 1 97 ? 8.173 3.362 -2.390 1.00 90.75 97 LYS A C 1
ATOM 756 O O . LYS A 1 97 ? 7.921 3.708 -1.241 1.00 90.75 97 LYS A O 1
ATOM 761 N N . TYR A 1 98 ? 7.355 3.584 -3.417 1.00 87.12 98 TYR A N 1
ATOM 762 C CA . TYR A 1 98 ? 6.072 4.260 -3.264 1.00 87.12 98 TYR A CA 1
ATOM 763 C C . TYR A 1 98 ? 5.109 3.457 -2.381 1.00 87.12 98 TYR A C 1
ATOM 765 O O . TYR A 1 98 ? 4.512 4.013 -1.464 1.00 87.12 98 TYR A O 1
ATOM 773 N N . ALA A 1 99 ? 5.013 2.142 -2.597 1.00 87.69 99 ALA A N 1
ATOM 774 C CA . ALA A 1 99 ? 4.183 1.260 -1.783 1.00 87.69 99 ALA A CA 1
ATOM 775 C C . ALA A 1 99 ? 4.611 1.259 -0.306 1.00 87.69 99 ALA A C 1
ATOM 777 O O . ALA A 1 99 ? 3.757 1.337 0.576 1.00 87.69 99 ALA A O 1
ATOM 778 N N . ASN A 1 100 ? 5.919 1.232 -0.033 1.00 88.88 100 ASN A N 1
ATOM 779 C CA . ASN A 1 100 ? 6.444 1.304 1.331 1.00 88.88 100 ASN A CA 1
ATOM 780 C C . ASN A 1 100 ? 6.117 2.649 1.992 1.00 88.88 100 ASN A C 1
ATOM 782 O O . ASN A 1 100 ? 5.593 2.661 3.101 1.00 88.88 100 ASN A O 1
ATOM 786 N N . ALA A 1 101 ? 6.344 3.765 1.294 1.00 87.00 101 ALA A N 1
ATOM 787 C CA . ALA A 1 101 ? 6.017 5.094 1.808 1.00 87.00 101 ALA A CA 1
ATOM 788 C C . ALA A 1 101 ? 4.511 5.246 2.094 1.00 87.00 101 ALA A C 1
ATOM 790 O O . ALA A 1 101 ? 4.117 5.810 3.113 1.00 87.00 101 ALA A O 1
ATOM 791 N N . LEU A 1 102 ? 3.655 4.696 1.226 1.00 87.81 102 LEU A N 1
ATOM 792 C CA . LEU A 1 102 ? 2.209 4.696 1.432 1.00 87.81 102 LEU A CA 1
ATOM 793 C C . LEU A 1 102 ? 1.807 3.851 2.650 1.00 87.81 102 LEU A C 1
ATOM 795 O O . LEU A 1 102 ? 0.944 4.262 3.425 1.00 87.81 102 LEU A O 1
ATOM 799 N N . ALA A 1 103 ? 2.431 2.685 2.838 1.00 87.06 103 ALA A N 1
ATOM 800 C CA . ALA A 1 103 ? 2.189 1.831 3.998 1.00 87.06 103 ALA A CA 1
ATOM 801 C C . ALA A 1 103 ? 2.631 2.503 5.310 1.00 87.06 103 ALA A C 1
ATOM 803 O O . ALA A 1 103 ? 1.914 2.429 6.308 1.00 87.06 103 ALA A O 1
ATOM 804 N N . GLU A 1 104 ? 3.775 3.189 5.305 1.00 89.06 104 GLU A N 1
ATOM 805 C CA . GLU A 1 104 ? 4.258 3.985 6.438 1.00 89.06 104 GLU A CA 1
ATOM 806 C C . GLU A 1 104 ? 3.277 5.110 6.786 1.00 89.06 104 GLU A C 1
ATOM 808 O O . GLU A 1 104 ? 2.821 5.183 7.928 1.00 89.06 104 GLU A O 1
ATOM 813 N N . ALA A 1 105 ? 2.852 5.903 5.798 1.00 84.88 105 ALA A N 1
ATOM 814 C CA . ALA A 1 105 ? 1.869 6.967 6.000 1.00 84.88 105 ALA A CA 1
ATOM 815 C C . ALA A 1 105 ? 0.524 6.428 6.526 1.00 84.88 105 ALA A C 1
ATOM 817 O O . ALA A 1 105 ? -0.078 6.997 7.436 1.00 84.88 105 ALA A O 1
ATOM 818 N N . ALA A 1 106 ? 0.052 5.292 6.001 1.00 83.12 106 ALA A N 1
ATOM 819 C CA . ALA A 1 106 ? -1.174 4.655 6.476 1.00 83.12 106 ALA A CA 1
ATOM 820 C C . ALA A 1 106 ? -1.062 4.178 7.935 1.00 83.12 106 ALA A C 1
ATOM 822 O O . ALA A 1 106 ? -2.026 4.289 8.699 1.00 83.12 106 ALA A O 1
ATOM 823 N N . ASN A 1 107 ? 0.102 3.661 8.336 1.00 83.00 107 ASN A N 1
ATOM 824 C CA . ASN A 1 107 ? 0.367 3.273 9.720 1.00 83.00 107 ASN A CA 1
ATOM 825 C C . ASN A 1 107 ? 0.421 4.490 10.647 1.00 83.00 107 ASN A C 1
ATOM 827 O O . ASN A 1 107 ? -0.146 4.444 11.736 1.00 83.00 107 ASN A O 1
ATOM 831 N N . GLU A 1 108 ? 1.039 5.586 10.212 1.00 82.81 108 GLU A N 1
ATOM 832 C CA . GLU A 1 108 ? 1.090 6.834 10.974 1.00 82.81 108 GLU A CA 1
ATOM 833 C C . GLU A 1 108 ? -0.314 7.405 11.218 1.00 82.81 108 GLU A C 1
ATOM 835 O O . GLU A 1 108 ? -0.671 7.692 12.360 1.00 82.81 108 GLU A O 1
ATOM 840 N N . ILE A 1 109 ? -1.156 7.455 10.179 1.00 80.12 109 ILE A N 1
ATOM 841 C CA . ILE A 1 109 ? -2.562 7.876 10.295 1.00 80.12 109 ILE A CA 1
ATOM 842 C C . ILE A 1 109 ? -3.343 6.947 11.233 1.00 80.12 109 ILE A C 1
ATOM 844 O O . ILE A 1 109 ? -4.124 7.399 12.068 1.00 80.12 109 ILE A O 1
ATOM 848 N N . ARG A 1 110 ? -3.151 5.629 11.130 1.00 74.94 110 ARG A N 1
ATOM 849 C CA . ARG A 1 110 ? -3.835 4.678 12.017 1.00 74.94 110 ARG A CA 1
ATOM 850 C C . ARG A 1 110 ? -3.437 4.889 13.477 1.00 74.94 110 ARG A C 1
ATOM 852 O O . ARG A 1 110 ? -4.302 4.866 14.354 1.00 74.94 110 ARG A O 1
ATOM 859 N N . ASN A 1 111 ? -2.148 5.092 13.728 1.00 74.00 111 ASN A N 1
ATOM 860 C CA . ASN A 1 111 ? -1.624 5.317 15.067 1.00 74.00 111 ASN A CA 1
ATOM 861 C C . ASN A 1 111 ? -2.119 6.650 15.637 1.00 74.00 111 ASN A C 1
ATOM 863 O O . ASN A 1 111 ? -2.549 6.680 16.787 1.00 74.00 111 ASN A O 1
ATOM 867 N N . SER A 1 112 ? -2.154 7.723 14.841 1.00 70.25 112 SER A N 1
ATOM 868 C CA . SER A 1 112 ? -2.669 9.020 15.297 1.00 70.25 112 SER A CA 1
ATOM 869 C C . SER A 1 112 ? -4.160 8.966 15.646 1.00 70.25 112 SER A C 1
ATOM 871 O O . SER A 1 112 ? -4.563 9.469 16.695 1.00 70.25 112 SER A O 1
ATOM 873 N N . ILE A 1 113 ? -4.974 8.265 14.846 1.00 69.75 113 ILE A N 1
ATOM 874 C CA . ILE A 1 113 ? -6.396 8.029 15.149 1.00 69.75 113 ILE A CA 1
ATOM 875 C C . ILE A 1 113 ? -6.556 7.228 16.448 1.00 69.75 113 ILE A C 1
ATOM 877 O O . ILE A 1 113 ? -7.439 7.523 17.254 1.00 69.75 113 ILE A O 1
ATOM 881 N N . SER A 1 114 ? -5.720 6.209 16.662 1.00 68.75 114 SER A N 1
ATOM 882 C CA . SER A 1 114 ? -5.765 5.402 17.885 1.00 68.75 114 SER A CA 1
ATOM 883 C C . SER A 1 114 ? -5.437 6.233 19.126 1.00 68.75 114 SER A C 1
ATOM 885 O O . SER A 1 114 ? -6.144 6.125 20.126 1.00 68.75 114 SER A O 1
ATOM 887 N N . VAL A 1 115 ? -4.404 7.077 19.054 1.00 69.06 115 VAL A N 1
ATOM 888 C CA . VAL A 1 115 ? -3.995 7.955 20.161 1.00 69.06 115 VAL A CA 1
ATOM 889 C C . VAL A 1 115 ? -5.086 8.982 20.471 1.00 69.06 115 VAL A C 1
ATOM 891 O O . VAL A 1 115 ? -5.488 9.106 21.626 1.00 69.06 115 VAL A O 1
ATOM 894 N N . SER A 1 116 ? -5.643 9.640 19.449 1.00 73.38 116 SER A N 1
ATOM 895 C CA . SER A 1 116 ? -6.728 10.618 19.618 1.00 73.38 116 SER A CA 1
ATOM 896 C C . SER A 1 116 ? -7.973 10.001 20.268 1.00 73.38 116 SER A C 1
ATOM 898 O O . SER A 1 116 ? -8.507 10.558 21.225 1.00 73.38 116 SER A O 1
ATOM 900 N N . ARG A 1 117 ? -8.393 8.801 19.842 1.00 74.31 117 ARG A N 1
ATOM 901 C CA . ARG A 1 117 ? -9.523 8.094 20.474 1.00 74.31 117 ARG A CA 1
ATOM 902 C C . ARG A 1 117 ? -9.250 7.719 21.925 1.00 74.31 117 ARG A C 1
ATOM 904 O O . ARG A 1 117 ? -10.169 7.719 22.743 1.00 74.31 117 ARG A O 1
ATOM 911 N N . GLU A 1 118 ? -8.013 7.361 22.253 1.00 77.94 118 GLU A N 1
ATOM 912 C CA . GLU A 1 118 ? -7.644 7.025 23.625 1.00 77.94 118 GLU A CA 1
ATOM 913 C C . GLU A 1 118 ? -7.649 8.266 24.529 1.00 77.94 118 GLU A C 1
ATOM 915 O O . GLU A 1 118 ? -8.094 8.184 25.674 1.00 77.94 118 GLU A O 1
ATOM 920 N N . GLU A 1 119 ? -7.204 9.418 24.025 1.00 80.25 119 GLU A N 1
ATOM 921 C CA . GLU A 1 119 ? -7.295 10.703 24.727 1.00 80.25 119 GLU A CA 1
ATOM 922 C C . GLU A 1 119 ? -8.750 11.133 24.938 1.00 80.25 119 GLU A C 1
ATOM 924 O O . GLU A 1 119 ? -9.138 11.419 26.073 1.00 80.25 119 GLU A O 1
ATOM 929 N N . GLU A 1 120 ? -9.587 11.072 23.898 1.00 79.31 120 GLU A N 1
ATOM 930 C CA . GLU A 1 120 ? -11.027 11.347 24.000 1.00 79.31 120 GLU A CA 1
ATOM 931 C C . GLU A 1 120 ? -11.708 10.434 25.027 1.00 79.31 120 GLU A C 1
ATOM 933 O O . GLU A 1 120 ? -12.492 10.895 25.863 1.00 79.31 120 GLU A O 1
ATOM 938 N N . LEU A 1 121 ? -11.378 9.138 25.014 1.00 79.38 121 LEU A N 1
ATOM 939 C CA . LEU A 1 121 ? -11.898 8.170 25.975 1.00 79.38 121 LEU A CA 1
ATOM 940 C C . LEU A 1 121 ? -11.418 8.476 27.399 1.00 79.38 121 LEU A C 1
ATOM 942 O O . LEU A 1 121 ? -12.220 8.433 28.335 1.00 79.38 121 LEU A O 1
ATOM 946 N N . ARG A 1 122 ? -10.136 8.814 27.592 1.00 82.81 122 ARG A N 1
ATOM 947 C CA . ARG A 1 122 ? -9.599 9.219 28.903 1.00 82.81 122 ARG A CA 1
ATOM 948 C C . ARG A 1 122 ? -10.288 10.476 29.423 1.00 82.81 122 ARG A C 1
ATOM 950 O O . ARG A 1 122 ? -10.639 10.530 30.604 1.00 82.81 122 ARG A O 1
ATOM 957 N N . ASP A 1 123 ? -10.526 11.456 28.561 1.00 84.12 123 ASP A N 1
ATOM 958 C CA . ASP A 1 123 ? -11.220 12.694 28.904 1.00 84.12 123 ASP A CA 1
ATOM 959 C C . ASP A 1 123 ? -12.695 12.457 29.228 1.00 84.12 123 ASP A C 1
ATOM 961 O O . ASP A 1 123 ? -13.219 13.033 30.188 1.00 84.12 123 ASP A O 1
ATOM 965 N N . LEU A 1 124 ? -13.367 11.576 28.486 1.00 82.56 124 LEU A N 1
ATOM 966 C CA . LEU A 1 124 ? -14.727 11.138 28.789 1.00 82.56 124 LEU A CA 1
ATOM 967 C C . LEU A 1 124 ? -14.785 10.432 30.149 1.00 82.56 124 LEU A C 1
ATOM 969 O O . LEU A 1 124 ? -15.612 10.787 30.988 1.00 82.56 124 LEU A O 1
ATOM 973 N N . ILE A 1 125 ? -13.876 9.489 30.416 1.00 83.44 125 ILE A N 1
ATOM 974 C CA . ILE A 1 125 ? -13.786 8.794 31.710 1.00 83.44 125 ILE A CA 1
ATOM 975 C C . ILE A 1 125 ? 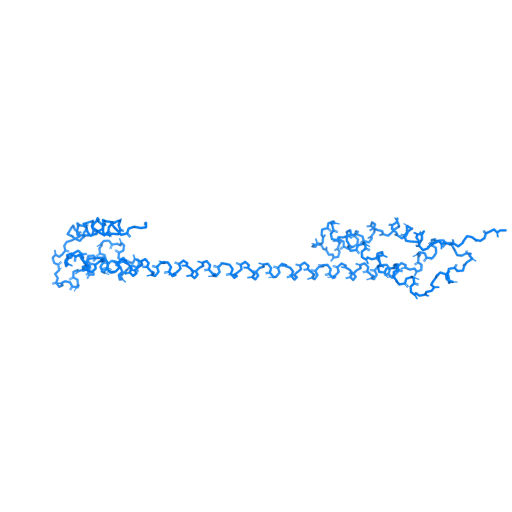-13.539 9.799 32.841 1.00 83.44 125 ILE A C 1
ATOM 977 O O . ILE A 1 125 ? -14.181 9.710 33.890 1.00 83.44 125 ILE A O 1
ATOM 981 N N . ARG A 1 126 ? -12.651 10.783 32.643 1.00 86.06 126 ARG A N 1
ATOM 982 C CA . ARG A 1 126 ? -12.379 11.837 33.632 1.00 86.06 126 ARG A CA 1
ATOM 983 C C . ARG A 1 126 ? -13.630 12.671 33.915 1.00 86.06 126 ARG A C 1
ATOM 985 O O . ARG A 1 126 ? -13.945 12.908 35.082 1.00 86.06 126 ARG A O 1
ATOM 992 N N . ARG A 1 127 ? -14.370 13.068 32.873 1.00 86.31 127 ARG A N 1
ATOM 993 C CA . ARG A 1 127 ? -15.649 13.790 32.995 1.00 86.31 127 ARG A CA 1
ATOM 994 C C . ARG A 1 127 ? -16.688 12.969 33.758 1.00 86.31 127 ARG A C 1
ATOM 996 O O . ARG A 1 127 ? -17.261 13.466 34.724 1.00 86.31 127 ARG A O 1
ATOM 1003 N N . VAL A 1 128 ? -16.870 11.700 33.394 1.00 86.88 128 VAL A N 1
ATOM 1004 C CA . VAL A 1 128 ? -17.808 10.789 34.071 1.00 86.88 128 VAL A CA 1
ATOM 1005 C C . VAL A 1 128 ? -17.441 10.604 35.544 1.00 86.88 128 VAL A C 1
ATOM 1007 O O . VAL A 1 128 ? -18.326 10.663 36.397 1.00 86.88 128 VAL A O 1
ATOM 1010 N N . ARG A 1 129 ? -16.154 10.432 35.879 1.00 87.94 129 ARG A N 1
ATOM 1011 C CA . ARG A 1 129 ? -15.693 10.327 37.276 1.00 87.94 129 ARG A CA 1
ATOM 1012 C C . ARG A 1 129 ? -16.015 11.590 38.074 1.00 87.94 129 ARG A C 1
ATOM 1014 O O . ARG A 1 129 ? -16.608 11.482 39.143 1.00 87.94 129 ARG A O 1
ATOM 1021 N N . LYS A 1 130 ? -15.715 12.768 37.520 1.00 89.94 130 LYS A N 1
ATOM 1022 C CA . LYS A 1 130 ? -16.009 14.064 38.149 1.00 89.94 130 LYS A CA 1
ATOM 1023 C C . LYS 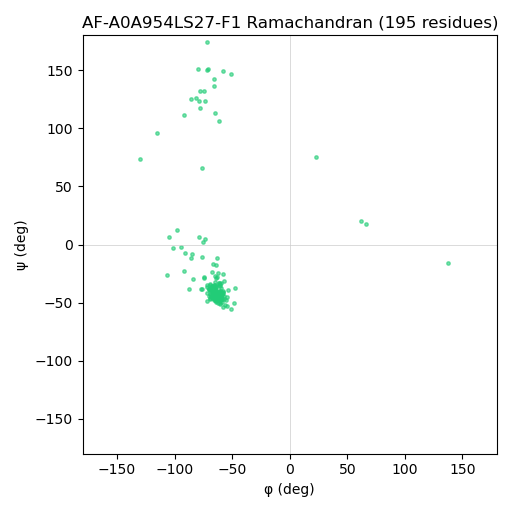A 1 130 ? -17.503 14.253 38.425 1.00 89.94 130 LYS A C 1
ATOM 1025 O O . LYS A 1 130 ? -17.877 14.710 39.498 1.00 89.94 130 LYS A O 1
ATOM 1030 N N . GLU A 1 131 ? -18.375 13.896 37.485 1.00 91.56 131 GLU A N 1
ATOM 1031 C CA . GLU A 1 131 ? -19.823 14.009 37.716 1.00 91.56 131 GLU A CA 1
ATOM 1032 C C . GLU A 1 131 ? -20.354 12.910 38.651 1.00 91.56 131 GLU A C 1
ATOM 1034 O O . GLU A 1 131 ? -21.296 13.145 39.405 1.00 91.56 131 GLU A O 1
ATOM 1039 N N . THR A 1 132 ? -19.716 11.736 38.685 1.00 92.31 132 THR A N 1
ATOM 1040 C CA . THR A 1 132 ? -20.049 10.663 39.637 1.00 92.31 132 THR A CA 1
ATOM 1041 C C . THR A 1 132 ? -19.847 11.109 41.088 1.00 92.31 132 THR A C 1
ATOM 1043 O O . THR A 1 132 ? -20.625 10.721 41.957 1.00 92.31 132 THR A O 1
ATOM 1046 N N . GLU A 1 133 ? -18.863 11.970 41.367 1.00 92.00 133 GLU A N 1
ATOM 1047 C CA . GLU A 1 133 ? -18.626 12.527 42.710 1.00 92.00 133 GLU A CA 1
ATOM 1048 C C . GLU A 1 133 ? -19.798 13.361 43.242 1.00 92.00 133 GLU A C 1
ATOM 1050 O O . GLU A 1 133 ? -19.965 13.463 44.458 1.00 92.00 133 GLU A O 1
ATOM 1055 N N . ARG A 1 134 ? -20.626 13.915 42.347 1.00 90.94 134 ARG A N 1
ATOM 1056 C CA . ARG A 1 134 ? -21.805 14.730 42.680 1.00 90.94 134 ARG A CA 1
ATOM 1057 C C . ARG A 1 134 ? -23.054 13.896 42.955 1.00 90.94 134 ARG A C 1
ATOM 1059 O O . ARG A 1 134 ? -24.079 14.443 43.362 1.00 90.94 134 ARG A O 1
ATOM 1066 N N . LEU A 1 135 ? -23.002 12.587 42.709 1.00 92.88 135 LEU A N 1
ATOM 1067 C CA . LEU A 1 135 ? -24.112 11.700 43.021 1.00 92.88 135 LEU A CA 1
ATOM 1068 C C . LEU A 1 135 ? -24.239 11.500 44.541 1.00 92.88 135 LEU A C 1
ATOM 1070 O O . LEU A 1 135 ? -23.233 11.494 45.254 1.00 92.88 135 LEU A O 1
ATOM 1074 N N . PRO A 1 136 ? -25.461 11.255 45.047 1.00 94.44 136 PRO A N 1
ATOM 1075 C CA . PRO A 1 136 ? -25.674 10.775 46.407 1.00 94.44 136 PRO A CA 1
ATOM 1076 C C . PRO A 1 136 ? -24.808 9.555 46.722 1.00 94.44 136 PRO A C 1
ATOM 1078 O O . PRO A 1 136 ? -24.595 8.703 45.864 1.00 94.44 136 PRO A O 1
ATOM 1081 N N . GLU A 1 137 ? -24.362 9.425 47.967 1.00 92.38 137 GLU A N 1
ATOM 1082 C CA . GLU A 1 137 ? -23.353 8.444 48.384 1.00 92.38 137 GLU A CA 1
ATOM 1083 C C . GLU A 1 137 ? -23.620 7.008 47.900 1.00 92.38 137 GLU A C 1
ATOM 1085 O O . GLU A 1 137 ? -22.765 6.406 47.253 1.00 92.38 137 GLU A O 1
ATOM 1090 N N . LYS A 1 138 ? -24.834 6.482 48.114 1.00 91.00 138 LYS A N 1
ATOM 1091 C CA . LYS A 1 138 ? -25.221 5.128 47.667 1.00 91.00 138 LYS A CA 1
ATOM 1092 C C . LYS A 1 138 ? -25.168 4.953 46.143 1.00 91.00 138 LYS A C 1
ATOM 1094 O O . LYS A 1 138 ? -24.847 3.877 45.649 1.00 91.00 138 LYS A O 1
ATOM 1099 N N . GLN A 1 139 ? -25.495 6.005 45.400 1.00 93.25 139 GLN A N 1
ATOM 1100 C CA . GLN A 1 139 ? -25.479 6.043 43.935 1.00 93.25 139 GLN A CA 1
ATOM 1101 C C . GLN A 1 139 ? -24.048 6.178 43.398 1.00 93.25 139 GLN A C 1
ATOM 1103 O O . GLN A 1 139 ? -23.682 5.520 42.420 1.00 93.25 139 GLN A O 1
ATOM 1108 N N . ARG A 1 140 ? -23.229 6.981 44.086 1.00 94.88 140 ARG A N 1
ATOM 1109 C CA . ARG A 1 140 ? -21.807 7.196 43.818 1.00 94.88 140 ARG A CA 1
ATOM 1110 C C . ARG A 1 140 ? -20.991 5.922 44.009 1.00 94.88 140 ARG A C 1
ATOM 1112 O O . ARG A 1 140 ? -20.258 5.565 43.096 1.00 94.88 140 ARG A O 1
ATOM 1119 N N . ILE A 1 141 ? -21.152 5.219 45.133 1.00 92.81 141 ILE A N 1
ATOM 1120 C CA . ILE A 1 141 ? -20.417 3.974 45.428 1.00 92.81 141 ILE A CA 1
ATOM 1121 C C . ILE A 1 141 ? -20.684 2.922 44.344 1.00 92.81 141 ILE A C 1
ATOM 1123 O O . ILE A 1 141 ? -19.748 2.362 43.782 1.00 92.81 141 ILE A O 1
ATOM 1127 N N . VAL A 1 142 ? -21.954 2.716 43.971 1.00 93.00 142 VAL A N 1
ATOM 1128 C CA . VAL A 1 142 ? -22.329 1.770 42.904 1.00 93.00 142 VAL A CA 1
ATOM 1129 C C . VAL A 1 142 ? -21.689 2.146 41.563 1.00 93.00 142 VAL A C 1
ATOM 1131 O O . VAL A 1 142 ? -21.185 1.275 40.857 1.00 93.00 142 VAL A O 1
ATOM 1134 N N . MET A 1 143 ? -21.677 3.433 41.203 1.00 92.31 143 MET A N 1
ATOM 1135 C CA . MET A 1 143 ? -21.046 3.888 39.960 1.00 92.31 143 MET A CA 1
ATOM 1136 C C . MET A 1 143 ? -19.521 3.792 39.989 1.00 92.31 143 MET A C 1
ATOM 1138 O O . MET A 1 143 ? -18.925 3.439 38.975 1.00 92.31 143 MET A O 1
ATOM 1142 N N . GLN A 1 144 ? -18.882 4.088 41.120 1.00 91.69 144 GLN A N 1
ATOM 1143 C CA . GLN A 1 144 ? -17.432 3.976 41.271 1.00 91.69 144 GLN A CA 1
ATOM 1144 C C . GLN A 1 144 ? -16.974 2.525 41.143 1.00 91.69 144 GLN A C 1
ATOM 1146 O O . GLN A 1 144 ? -16.028 2.267 40.403 1.00 91.69 144 GLN A O 1
ATOM 1151 N N . GLU A 1 145 ? -17.680 1.579 41.765 1.00 92.50 145 GLU A N 1
ATOM 1152 C CA . GLU A 1 145 ? -17.360 0.153 41.642 1.00 92.50 145 GLU A CA 1
ATOM 1153 C C . GLU A 1 145 ? -17.644 -0.387 40.236 1.00 92.50 145 GLU A C 1
ATOM 1155 O O . GLU A 1 145 ? -16.844 -1.154 39.698 1.00 92.50 145 GLU A O 1
ATOM 1160 N N . LEU A 1 146 ? -18.707 0.087 39.571 1.00 90.25 146 LEU A N 1
ATOM 1161 C CA . LEU A 1 146 ? -18.926 -0.215 38.155 1.00 90.25 146 LEU A CA 1
ATOM 1162 C C . LEU A 1 146 ? -17.747 0.265 37.295 1.00 90.25 146 LEU A C 1
ATOM 1164 O O . LEU A 1 146 ? -17.235 -0.501 36.489 1.00 90.25 146 LEU A O 1
ATOM 1168 N N . ILE A 1 147 ? -17.306 1.516 37.466 1.00 88.00 147 ILE A N 1
ATOM 1169 C CA . ILE A 1 147 ? -16.200 2.098 36.687 1.00 88.00 147 ILE A CA 1
ATOM 1170 C C . ILE A 1 147 ? -14.869 1.403 37.007 1.00 88.00 147 ILE A C 1
ATOM 1172 O O . ILE A 1 147 ? -14.050 1.213 36.112 1.00 88.00 147 ILE A O 1
ATOM 1176 N N . ARG A 1 148 ? -14.634 1.043 38.273 1.00 87.31 148 ARG A N 1
ATOM 1177 C CA . ARG A 1 148 ? -13.386 0.431 38.745 1.00 87.31 148 ARG A CA 1
ATOM 1178 C C . ARG A 1 148 ? -13.226 -1.013 38.281 1.00 87.31 148 ARG A C 1
ATOM 1180 O O . ARG A 1 148 ? -12.119 -1.398 37.926 1.00 87.31 148 ARG A O 1
ATOM 1187 N N . GLY A 1 149 ? -14.302 -1.795 38.325 1.00 81.38 149 GLY A N 1
ATOM 1188 C CA . GLY A 1 149 ? -14.290 -3.219 37.986 1.00 81.38 149 GLY A CA 1
ATOM 1189 C C . GLY A 1 149 ? -14.761 -3.535 36.567 1.00 81.38 149 GLY A C 1
ATOM 1190 O O . GLY A 1 149 ? -15.051 -4.691 36.277 1.00 81.38 149 GLY A O 1
ATOM 1191 N N . TYR A 1 150 ? -14.897 -2.534 35.693 1.00 78.81 150 TYR A N 1
ATOM 1192 C CA . TYR A 1 150 ? -15.246 -2.765 34.293 1.00 78.81 150 TYR A CA 1
ATOM 1193 C C . TYR A 1 150 ? -14.110 -3.524 33.578 1.00 78.81 150 TYR A C 1
ATOM 1195 O O . TYR A 1 150 ? -12.951 -3.135 33.735 1.00 78.81 150 TYR A O 1
ATOM 1203 N N . PRO A 1 151 ? -14.406 -4.548 32.754 1.00 77.00 151 PRO A N 1
ATOM 1204 C CA . PRO A 1 151 ? -15.735 -4.985 32.304 1.00 77.00 151 PRO A CA 1
ATOM 1205 C C . PRO A 1 151 ? -16.409 -6.050 33.186 1.00 77.00 151 PRO A C 1
ATOM 1207 O O . PRO A 1 151 ? -17.581 -6.359 32.972 1.00 77.00 151 PRO A O 1
ATOM 1210 N N . ASP A 1 152 ? -15.732 -6.608 34.181 1.00 72.69 152 ASP A N 1
ATOM 1211 C CA . ASP A 1 152 ? -16.233 -7.751 34.958 1.00 72.69 152 ASP A CA 1
ATOM 1212 C C . ASP A 1 152 ? -17.499 -7.416 35.772 1.00 72.69 152 ASP A C 1
ATOM 1214 O O . ASP A 1 152 ? -18.419 -8.229 35.895 1.00 72.69 152 ASP A O 1
ATOM 1218 N N . THR A 1 153 ? -17.627 -6.169 36.235 1.00 78.50 153 THR A N 1
ATOM 1219 C CA . THR A 1 153 ? -18.813 -5.653 36.946 1.00 78.50 153 THR A CA 1
ATOM 1220 C C . THR A 1 153 ? -20.029 -5.399 36.048 1.00 78.50 153 THR A C 1
ATOM 1222 O O . THR A 1 153 ? -21.067 -4.936 36.526 1.00 78.50 153 THR A O 1
ATOM 1225 N N . THR A 1 154 ? -19.964 -5.742 34.754 1.00 75.25 154 THR A N 1
ATOM 1226 C CA . THR A 1 154 ? -21.157 -5.762 33.887 1.00 75.25 154 THR A CA 1
ATOM 1227 C C . THR A 1 154 ? -22.155 -6.831 34.353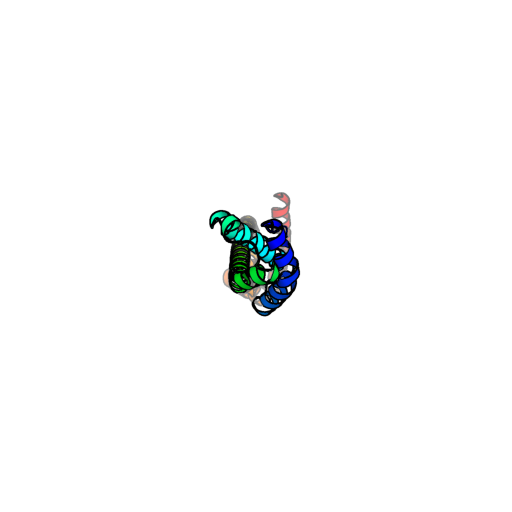 1.00 75.25 154 THR A C 1
ATOM 1229 O O . THR A 1 154 ? -23.367 -6.682 34.170 1.00 75.25 154 THR A O 1
ATOM 1232 N N . GLN A 1 155 ? -21.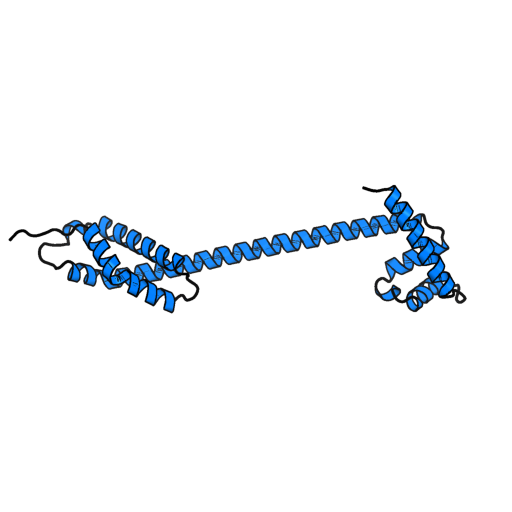671 -7.889 35.012 1.00 88.25 155 GLN A N 1
ATOM 1233 C CA . GLN A 1 155 ? -22.517 -8.875 35.675 1.00 88.25 155 GLN A CA 1
ATOM 1234 C C . GLN A 1 155 ? -23.017 -8.334 37.022 1.00 88.25 155 GLN A C 1
ATOM 1236 O O . GLN A 1 155 ? -22.239 -7.994 37.912 1.00 88.25 155 GLN A O 1
ATOM 1241 N N . MET A 1 156 ? -24.340 -8.293 37.205 1.00 89.19 156 MET A N 1
ATOM 1242 C CA . MET A 1 156 ? -24.956 -7.655 38.378 1.00 89.19 156 MET A CA 1
ATOM 1243 C C . MET A 1 156 ? -24.599 -8.337 39.710 1.00 89.19 156 MET A C 1
ATOM 1245 O O . MET A 1 156 ? -24.560 -7.668 40.739 1.00 89.19 156 MET A O 1
ATOM 1249 N N . ALA A 1 157 ? -24.328 -9.646 39.697 1.00 90.81 157 ALA A N 1
ATOM 1250 C CA . ALA A 1 157 ? -23.873 -10.377 40.880 1.00 90.81 157 ALA A CA 1
ATOM 1251 C C . ALA A 1 157 ? -22.492 -9.884 41.344 1.00 90.81 157 ALA A C 1
ATOM 1253 O O . ALA A 1 157 ? -22.337 -9.529 42.508 1.00 90.81 157 ALA A O 1
ATOM 1254 N N . VAL A 1 158 ? -21.545 -9.744 40.408 1.00 90.06 158 VAL A N 1
ATOM 1255 C CA . VAL A 1 158 ? -20.181 -9.250 40.665 1.00 90.06 158 VAL A CA 1
ATOM 1256 C C . VAL A 1 158 ? -20.207 -7.807 41.168 1.00 90.06 158 VAL A C 1
ATOM 1258 O O . VAL A 1 158 ? -19.556 -7.479 42.159 1.00 90.06 158 VAL A O 1
ATOM 1261 N N . LEU A 1 159 ? -21.010 -6.942 40.536 1.00 91.94 159 LEU A N 1
ATOM 1262 C CA . LEU A 1 159 ? -21.181 -5.563 40.998 1.00 91.94 159 LEU A CA 1
ATOM 1263 C C . LEU A 1 159 ? -21.796 -5.501 42.402 1.00 91.94 159 LEU A C 1
ATOM 1265 O O . LEU A 1 159 ? -21.367 -4.693 43.221 1.00 91.94 159 LEU A O 1
ATOM 1269 N N . ARG A 1 160 ? -22.789 -6.349 42.700 1.00 93.69 160 ARG A N 1
ATOM 1270 C CA . ARG A 1 160 ? -23.398 -6.417 44.035 1.00 93.69 160 ARG A CA 1
ATOM 1271 C C . ARG A 1 160 ? -22.376 -6.821 45.085 1.00 93.69 160 ARG A C 1
ATOM 1273 O O . ARG A 1 160 ? -22.330 -6.169 46.121 1.00 93.69 160 ARG A O 1
ATOM 1280 N N . ASP A 1 161 ? -21.566 -7.841 44.819 1.00 92.12 161 A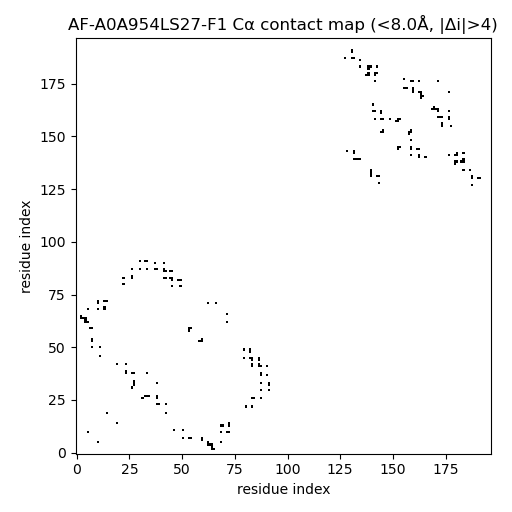SP A N 1
ATOM 1281 C CA . ASP A 1 161 ? -20.551 -8.322 45.762 1.00 92.12 161 ASP A CA 1
ATOM 1282 C C . ASP A 1 161 ? -19.494 -7.241 46.036 1.00 92.12 161 ASP A C 1
ATOM 1284 O O . ASP A 1 161 ? -19.146 -6.987 47.190 1.00 92.12 161 ASP A O 1
ATOM 1288 N N . ALA A 1 162 ? -19.047 -6.532 44.993 1.00 91.06 162 ALA A N 1
ATOM 1289 C CA . ALA A 1 162 ? -18.132 -5.400 45.131 1.00 91.06 162 ALA A CA 1
ATOM 1290 C C . ALA A 1 162 ? -18.736 -4.270 45.986 1.00 91.06 162 ALA A C 1
ATOM 1292 O O . ALA A 1 162 ? -18.092 -3.769 46.909 1.00 91.06 162 ALA A O 1
ATOM 1293 N N . VAL A 1 163 ? -20.000 -3.910 45.740 1.00 92.62 163 VAL A N 1
ATOM 1294 C CA . VAL A 1 163 ? -20.705 -2.868 46.503 1.00 92.62 163 VAL A CA 1
ATOM 1295 C C . VAL A 1 163 ? -20.937 -3.289 47.957 1.00 92.62 163 VAL A C 1
ATOM 1297 O O . VAL A 1 163 ? -20.713 -2.485 48.862 1.00 92.62 163 VAL A O 1
ATOM 1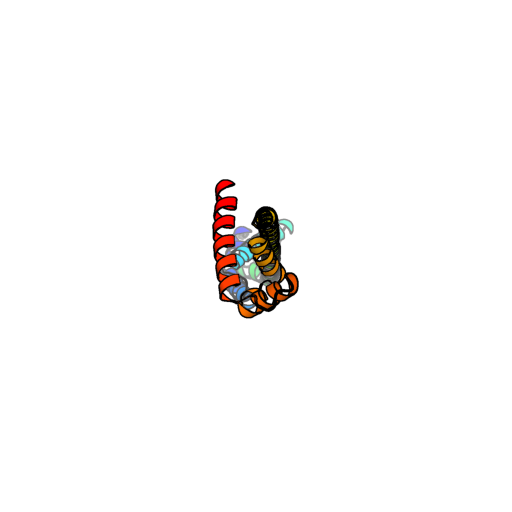300 N N . ALA A 1 164 ? -21.350 -4.534 48.205 1.00 92.88 164 ALA A N 1
ATOM 1301 C CA . ALA A 1 164 ? -21.544 -5.074 49.551 1.00 92.88 164 ALA A CA 1
ATOM 1302 C C . ALA A 1 164 ? -20.233 -5.043 50.349 1.00 92.88 164 ALA A C 1
ATOM 1304 O O . ALA A 1 164 ? -20.210 -4.577 51.486 1.00 92.88 164 ALA A O 1
ATOM 1305 N N . LYS A 1 165 ? -19.120 -5.429 49.712 1.00 92.94 165 LYS A N 1
ATOM 1306 C CA . LYS A 1 165 ? -17.781 -5.390 50.308 1.00 92.94 165 LYS A CA 1
ATOM 1307 C C . LYS A 1 165 ? -17.338 -3.975 50.685 1.00 92.94 165 LYS A C 1
ATOM 1309 O O . LYS A 1 165 ? -16.785 -3.784 51.761 1.00 92.94 165 LYS A O 1
ATOM 1314 N N . VAL A 1 166 ? -17.571 -2.986 49.820 1.00 93.00 166 VAL A N 1
ATOM 1315 C CA . VAL A 1 166 ? -17.183 -1.586 50.083 1.00 93.00 166 VAL A CA 1
ATOM 1316 C C . VAL A 1 166 ? -18.057 -0.941 51.157 1.00 93.00 166 VAL A C 1
ATOM 1318 O O . VAL A 1 166 ? -17.568 -0.152 51.958 1.00 93.00 166 VAL A O 1
ATOM 1321 N N . THR A 1 167 ? -19.346 -1.273 51.186 1.00 91.44 167 THR A N 1
ATOM 1322 C CA . THR A 1 167 ? -20.300 -0.703 52.151 1.00 91.44 167 THR A CA 1
ATOM 1323 C C . THR A 1 167 ? -20.334 -1.441 53.489 1.00 91.44 167 THR A C 1
ATOM 1325 O O . THR A 1 167 ? -20.935 -0.933 54.432 1.00 91.44 167 THR A O 1
ATOM 1328 N N . GLY A 1 168 ? -19.719 -2.626 53.579 1.00 91.38 168 GLY A N 1
ATOM 1329 C CA . GLY A 1 168 ? -19.794 -3.503 54.751 1.00 91.38 168 GLY A CA 1
ATOM 1330 C C . GLY A 1 168 ? -21.197 -4.065 55.006 1.00 91.38 168 GLY A C 1
ATOM 1331 O O . GLY A 1 168 ? -21.485 -4.495 56.117 1.00 91.38 168 GLY A O 1
ATOM 1332 N N . ASN A 1 169 ? -22.084 -4.023 54.006 1.00 90.62 169 ASN A N 1
ATOM 1333 C CA . ASN A 1 169 ? -23.481 -4.423 54.142 1.00 90.62 169 ASN A CA 1
ATOM 1334 C C . ASN A 1 169 ? -23.781 -5.650 53.273 1.00 90.62 169 ASN A C 1
ATOM 1336 O O . ASN A 1 169 ? -24.080 -5.528 52.079 1.00 90.62 169 ASN A O 1
ATOM 1340 N N . GLU A 1 170 ? -23.720 -6.827 53.893 1.00 87.44 170 GLU A N 1
ATOM 1341 C CA . GLU A 1 170 ? -23.972 -8.119 53.243 1.00 87.44 170 GLU A CA 1
ATOM 1342 C C . GLU A 1 170 ? -25.436 -8.295 52.804 1.00 87.44 170 GLU A C 1
ATOM 1344 O O . GLU A 1 170 ? -25.697 -8.973 51.808 1.00 87.44 170 GLU A O 1
ATOM 1349 N N . ASP A 1 171 ? -26.375 -7.582 53.438 1.00 87.38 171 ASP A N 1
ATOM 1350 C CA . ASP A 1 171 ? -27.803 -7.587 53.084 1.00 87.38 171 ASP A CA 1
ATOM 1351 C C . ASP A 1 171 ? -28.111 -6.775 51.811 1.00 87.38 171 ASP A C 1
ATOM 1353 O O . ASP A 1 171 ? -29.267 -6.636 51.389 1.00 87.38 171 ASP A O 1
ATOM 1357 N N . THR A 1 172 ? -27.086 -6.217 51.157 1.00 89.00 172 THR A N 1
ATOM 1358 C CA . THR A 1 172 ? -27.244 -5.488 49.898 1.00 89.00 172 THR A CA 1
ATOM 1359 C C . THR A 1 172 ? -27.798 -6.411 48.813 1.00 89.00 172 THR A C 1
ATOM 1361 O O . THR A 1 172 ? -27.103 -7.246 48.239 1.00 89.00 172 THR A O 1
ATOM 1364 N N . THR A 1 173 ? -29.071 -6.228 48.467 1.00 93.81 173 THR A N 1
ATOM 1365 C CA . THR A 1 173 ? -29.722 -7.031 47.426 1.00 93.81 173 THR A CA 1
ATOM 1366 C C . THR A 1 173 ? -29.375 -6.551 46.016 1.00 93.81 173 THR A C 1
ATOM 1368 O O . THR A 1 173 ? -29.207 -5.357 45.752 1.00 93.81 173 THR A O 1
ATOM 1371 N N . ILE A 1 174 ? -29.390 -7.479 45.055 1.00 91.38 174 ILE A N 1
ATOM 1372 C CA . ILE A 1 174 ? -29.265 -7.176 43.618 1.00 91.38 174 ILE A CA 1
ATOM 1373 C C . ILE A 1 174 ? -30.299 -6.125 43.173 1.00 91.38 174 ILE A C 1
ATOM 1375 O O . ILE A 1 174 ? -29.986 -5.224 42.394 1.00 91.38 174 ILE A O 1
ATOM 1379 N N . GLY A 1 175 ? -31.530 -6.201 43.690 1.00 92.12 175 GLY A N 1
ATOM 1380 C CA . GLY A 1 175 ? -32.594 -5.245 43.373 1.00 92.12 175 GLY A CA 1
ATOM 1381 C C . GLY A 1 175 ? -32.302 -3.821 43.860 1.00 92.12 175 GLY A C 1
ATOM 1382 O O . GLY A 1 175 ? -32.661 -2.856 43.183 1.00 92.12 175 GLY A O 1
ATOM 1383 N N . ALA A 1 176 ? -31.633 -3.666 45.006 1.00 90.38 176 ALA A N 1
ATOM 1384 C CA . ALA A 1 176 ? -31.193 -2.364 45.503 1.00 90.38 176 ALA A CA 1
ATOM 1385 C C . ALA A 1 176 ? -30.065 -1.779 44.637 1.00 90.38 176 ALA A C 1
ATOM 1387 O O . ALA A 1 176 ? -30.162 -0.627 44.212 1.00 90.38 176 ALA A O 1
ATOM 1388 N N . VAL A 1 177 ? -29.054 -2.588 44.295 1.00 91.31 177 VAL A N 1
ATOM 1389 C CA . VAL A 1 177 ? -27.934 -2.175 43.425 1.00 91.31 177 VAL A CA 1
ATOM 1390 C C . VAL A 1 177 ? -28.433 -1.785 42.038 1.00 91.31 177 VAL A C 1
ATOM 1392 O O . VAL A 1 177 ? -28.068 -0.729 41.530 1.00 91.31 177 VAL A O 1
ATOM 1395 N N . LYS A 1 178 ? -29.339 -2.573 41.448 1.00 92.00 178 LYS A N 1
ATOM 1396 C CA . LYS A 1 178 ? -29.923 -2.291 40.130 1.00 92.00 178 LYS A CA 1
ATOM 1397 C C . LYS A 1 178 ? -30.734 -0.992 40.113 1.00 92.00 178 LYS A C 1
ATOM 1399 O O . LYS A 1 178 ? -30.612 -0.219 39.164 1.00 92.00 178 LYS A O 1
ATOM 1404 N N . ARG A 1 179 ? -31.549 -0.736 41.147 1.00 93.38 179 ARG A N 1
ATOM 1405 C CA . ARG A 1 179 ? -32.291 0.532 41.284 1.00 93.38 179 ARG A CA 1
ATOM 1406 C C . ARG A 1 179 ? -31.338 1.715 41.409 1.00 93.38 179 ARG A C 1
ATOM 1408 O O . ARG A 1 179 ? -31.443 2.646 40.616 1.00 93.38 179 ARG A O 1
ATOM 1415 N N . SER A 1 180 ? -30.367 1.616 42.318 1.00 91.88 180 SER A N 1
ATOM 1416 C CA . SER A 1 180 ? -29.335 2.638 42.514 1.00 91.88 180 SER A CA 1
ATOM 1417 C C . SER A 1 180 ? -28.590 2.927 41.209 1.00 91.88 180 SER A C 1
ATOM 1419 O O . SER A 1 180 ? -28.518 4.073 40.788 1.00 91.88 180 SER A O 1
ATOM 1421 N N . LEU A 1 181 ? -28.146 1.891 40.489 1.00 92.56 181 LEU A N 1
ATOM 1422 C CA . LEU A 1 181 ? -27.456 2.024 39.207 1.00 92.56 181 LEU A CA 1
ATOM 1423 C C . LEU A 1 181 ? -28.303 2.739 38.144 1.00 92.56 181 LEU A C 1
ATOM 1425 O O . LEU A 1 181 ? -27.797 3.601 37.426 1.00 92.56 181 LEU A O 1
ATOM 1429 N N . ASN A 1 182 ? -29.583 2.385 38.021 1.00 93.38 182 ASN A N 1
ATOM 1430 C CA . ASN A 1 182 ? -30.479 3.018 37.054 1.00 93.38 182 ASN A CA 1
ATOM 1431 C C . ASN A 1 182 ? -30.714 4.499 37.382 1.00 93.38 182 ASN A C 1
ATOM 1433 O O . ASN A 1 182 ? -30.676 5.337 36.480 1.00 93.38 182 ASN A O 1
ATOM 1437 N N . GLU A 1 183 ? -30.905 4.829 38.659 1.00 93.94 183 GLU A N 1
ATOM 1438 C CA . GLU A 1 183 ? -31.036 6.214 39.117 1.00 93.94 183 GLU A CA 1
ATOM 1439 C C . GLU A 1 183 ? -29.743 7.007 38.901 1.00 93.94 183 GLU A C 1
ATOM 1441 O O . GLU A 1 183 ? -29.794 8.117 38.370 1.00 93.94 183 GLU A O 1
ATOM 1446 N N . SER A 1 184 ? -28.584 6.426 39.231 1.00 92.06 184 SER A N 1
ATOM 1447 C CA . SER A 1 184 ? -27.271 7.020 38.973 1.00 92.06 184 SER A CA 1
ATOM 1448 C C . SER A 1 184 ? -27.072 7.320 37.492 1.00 92.06 184 SER A C 1
ATOM 1450 O O . SER A 1 184 ? -26.662 8.421 37.139 1.00 92.06 184 SER A O 1
ATOM 1452 N N . ARG A 1 185 ? -27.398 6.366 36.608 1.00 91.88 185 ARG A N 1
ATOM 1453 C CA . ARG A 1 185 ? -27.298 6.533 35.149 1.00 91.88 185 ARG A CA 1
ATOM 1454 C C . ARG A 1 185 ? -28.213 7.637 34.639 1.00 91.88 185 ARG A C 1
ATOM 1456 O O . ARG A 1 185 ? -27.789 8.416 33.790 1.00 91.88 185 ARG A O 1
ATOM 1463 N N . LYS A 1 186 ? -29.448 7.712 35.144 1.00 93.38 186 LYS A N 1
ATOM 1464 C CA . LYS A 1 186 ? -30.388 8.779 34.784 1.00 93.38 186 LYS A CA 1
ATOM 1465 C C . LYS A 1 186 ? -29.821 10.152 35.164 1.00 93.38 186 LYS A C 1
ATOM 1467 O O . LYS A 1 186 ? -29.715 11.013 34.299 1.00 93.38 186 LYS A O 1
ATOM 1472 N N . LYS A 1 187 ? -29.368 10.316 36.409 1.00 92.19 187 LYS A N 1
ATOM 1473 C CA . LYS A 1 187 ? -28.789 11.578 36.898 1.00 92.19 187 LYS A CA 1
ATOM 1474 C C . LYS A 1 187 ? -27.492 11.952 36.188 1.00 92.19 187 LYS A C 1
ATOM 1476 O O . LYS A 1 187 ? -27.296 13.112 35.859 1.00 92.19 187 LYS A O 1
ATOM 1481 N N . LEU A 1 188 ? -26.618 10.984 35.913 1.00 89.19 188 LEU A N 1
ATOM 1482 C CA . LEU A 1 188 ? -25.399 11.221 35.136 1.00 89.19 188 LEU A CA 1
ATOM 1483 C C . LEU A 1 188 ? -25.720 11.715 33.726 1.00 89.19 188 LEU A C 1
ATOM 1485 O O . LEU A 1 188 ? -25.078 12.650 33.268 1.00 89.19 188 LEU A O 1
ATOM 1489 N N . ARG A 1 189 ? -26.725 11.138 33.053 1.00 88.75 189 ARG A N 1
ATOM 1490 C CA . ARG A 1 189 ? -27.172 11.641 31.744 1.00 88.75 189 ARG A CA 1
ATOM 1491 C C . ARG A 1 189 ? -27.669 13.079 31.834 1.00 88.75 189 ARG A C 1
ATOM 1493 O O . ARG A 1 189 ? -27.295 13.882 30.995 1.00 88.75 189 ARG A O 1
ATOM 1500 N N . GLU A 1 190 ? -28.460 13.415 32.849 1.00 89.31 190 GLU A N 1
ATOM 1501 C CA . GLU A 1 190 ? -28.934 14.789 33.067 1.00 89.31 190 GLU A CA 1
ATOM 1502 C C . GLU A 1 190 ? -27.761 15.756 33.317 1.00 89.31 190 GLU A C 1
ATOM 1504 O O . GLU A 1 190 ? -27.664 16.783 32.654 1.00 89.31 190 GLU A O 1
ATOM 1509 N N . LEU A 1 191 ? -26.819 15.400 34.198 1.00 85.25 191 LEU A N 1
ATOM 1510 C CA . LEU A 1 191 ? -25.642 16.220 34.519 1.00 85.25 191 LEU A CA 1
ATOM 1511 C C . LEU A 1 191 ? -24.694 16.414 33.328 1.00 85.25 191 LEU A C 1
ATOM 1513 O O . LEU A 1 191 ? -24.104 17.484 33.184 1.00 85.25 191 LEU A O 1
ATOM 1517 N N . LEU A 1 192 ? -24.539 15.386 32.491 1.00 82.81 192 LEU A N 1
ATOM 1518 C CA . LEU A 1 192 ? -23.712 15.448 31.288 1.00 82.81 192 LEU A CA 1
ATOM 1519 C C . LEU A 1 192 ? -24.412 16.226 30.162 1.00 82.81 192 LEU A C 1
ATOM 1521 O O . LEU A 1 192 ? -23.754 17.027 29.510 1.00 82.81 192 LEU A O 1
ATOM 1525 N N . ASN A 1 193 ? -25.731 16.077 29.989 1.00 80.62 193 ASN A N 1
ATOM 1526 C CA . ASN A 1 193 ? -26.503 16.812 28.978 1.00 80.62 193 ASN A CA 1
ATOM 1527 C C . ASN A 1 193 ? -26.620 18.314 29.285 1.00 80.62 193 ASN A C 1
ATOM 1529 O O . ASN A 1 193 ? -26.610 19.124 28.368 1.00 80.62 193 ASN A O 1
ATOM 1533 N N . VAL A 1 194 ? -26.707 18.709 30.562 1.00 64.56 194 VAL A N 1
ATOM 1534 C CA . VAL A 1 194 ? -26.742 20.131 30.977 1.00 64.56 194 VAL A CA 1
ATOM 1535 C C . VAL A 1 194 ? -25.416 20.853 30.683 1.00 64.56 194 VAL A C 1
ATOM 1537 O O . VAL A 1 194 ? -25.367 22.079 30.673 1.00 64.56 194 VAL A O 1
ATOM 1540 N N . LYS A 1 195 ? -24.339 20.101 30.434 1.00 58.88 195 LYS A N 1
ATOM 1541 C CA . LYS A 1 195 ? -23.008 20.620 30.102 1.00 58.88 195 LYS A CA 1
ATOM 1542 C C . LYS A 1 195 ? -22.621 20.487 28.621 1.00 58.88 195 LYS A C 1
ATOM 1544 O O . LYS A 1 195 ? -21.464 20.776 28.327 1.00 58.88 195 LYS A O 1
ATOM 1549 N N . GLY A 1 196 ? -23.519 20.046 27.733 1.00 50.53 196 GLY A N 1
ATOM 1550 C CA . GLY A 1 196 ? -23.231 20.016 26.286 1.00 50.53 196 GLY A CA 1
ATOM 1551 C C . GLY A 1 196 ? -22.876 21.415 25.755 1.00 50.53 196 GLY A C 1
ATOM 1552 O O . GLY A 1 196 ? -23.345 22.403 26.321 1.00 50.53 196 GLY A O 1
ATOM 1553 N N . ASP A 1 197 ? -22.042 21.620 24.733 1.00 38.16 197 ASP A N 1
ATOM 1554 C CA . ASP A 1 197 ? -21.600 20.758 23.616 1.00 38.16 197 ASP A CA 1
ATOM 1555 C C . ASP A 1 197 ? -22.630 19.733 23.120 1.00 38.16 197 ASP A C 1
ATOM 1557 O O . ASP A 1 197 ? -22.717 18.620 23.692 1.00 38.16 197 ASP A O 1
#

Sequence (197 aa):
MSIMKHSLTDVLAEVDARFRIRCCAYLRNKFPGLGSEDLADAWVDTLAALYSKLSHNGTESSLESGVSLKESVDAIAPLIWTISFRRAVDRLRQQTKYANALAEAANEIRNSISVSREEELRDLIRRVRKETERLPEKQRIVMQELIRGYPDTTQMAVLRDAVAKVTGNEDTTIGAVKRSLNESRKKLRELLNVKGD

=== Feature glossary ===
Reading guide. The protein is described through the following features:

Foldseek 3Di. A 3Di character summarizes, for each residue, the relative orientation of the Cα frame of its nearest spatial neighbor. Because it encodes fold topology rather than chemistry, 3Di alignments detect remote structural similarity that sequence alignment misses.

Contact-map, Ramachandran, and PAE plots. Plot images: a contact map (which residues are close in 3D, as an N×N binary image), a Ramachandran scatter (backbone torsion angles, revealing secondary-structure composition at a glance), and — for AlphaFold structures — a PAE heatmap (pairwise prediction confidence).

Radius of gyration, Cα contacts, bounding box. Radius of gyration (Rg) is the root-mean-square distance of Cα atoms from their centroid — a single number for overall size and compactness. A globular domain of N residues has Rg ≈ 2.2·N^0.38 Å; an extended or disordered chain has a much larger Rg. The Cα contact count is the number of residue pairs whose Cα atoms are within 8 Å and are more than four positions apart in sequence — a standard proxy for tertiary packing density. The bounding box is the smallest axis-aligned box enclosing all Cα atoms.

Secondary structure (8-state, DSSP). Eight-state secondary structure (DSSP): H is the canonical α-helix, G the tighter 3₁₀-helix, I the wider π-helix; E/B are β-structure, T and S are turns and bends, and '-' is everything else. DSSP derives these from the pattern of main-chain N–H···O=C hydrogen bonds, not from the sequence.

B-factor. B-factor (Debye–Waller factor) reflects atomic displacement in the crystal lattice. It is an experimental observable (units Å²), not a prediction; low values mean the atom is pinned down, high values mean it moves or is heterogeneous across the crystal.

pLDDT. pLDDT is the predicted lDDT-Cα score: AlphaFold's confidence that the 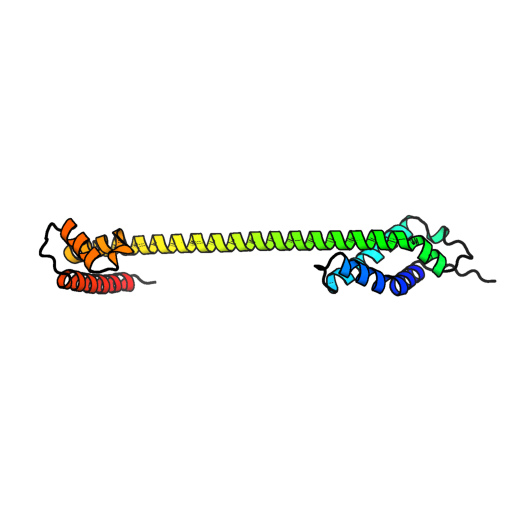local environment of each residue (all inter-atomic distances within 15 Å) is correctly placed. It is a per-residue number between 0 and 100, with higher meaning more reliable.

Nearest PDB structures. Nearest PDB neighbors are the top structural matches found by Foldseek when searching this structure against the entire Protein Data Bank. Each hit reports a TM-score (0 to 1; >0.5 almost always implies the same fold) and an E-value. These are *structural* homologs — they may share no detectable sequence simil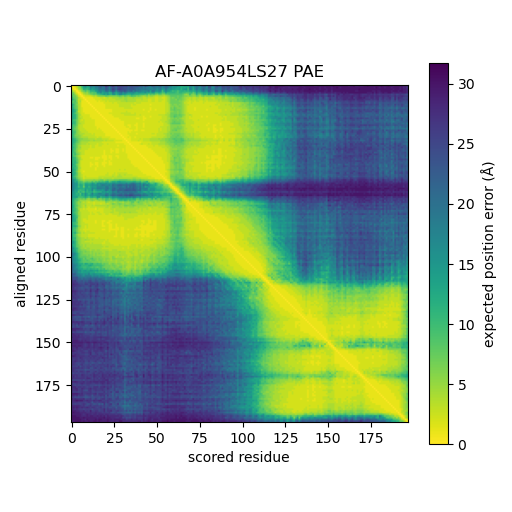arity.

Solvent-accessible surface area. Accessible surface area quantifies burial. A residue with SASA near zero is packed into the hydrophobic core; one with SASA >100 Å² sits on the surface. Computed here via the Shrake–Rupley numerical algorithm with a 1.4 Å probe.

Rendered structure images. Structure images are PyMOL renders from six orthogonal camera directions. Cartoon representation draws helices as coils and strands as arrows; sticks shows the backbone as bonds; surface shows the solvent-excluded envelope. Rainbow coloring maps sequence position to hue (blue→red, N→C); chain coloring assigns a distinct color per polypeptide.

Backbone torsions (φ/ψ). φ (phi) and ψ (psi) are the two rotatable backbone dihedrals per residue: φ is the C(i-1)–N–Cα–C torsion, ψ is the N–Cα–C–N(i+1) torsion, both in degrees on (−180°, 180°]. α-helical residues cluster near (−60°, −45°); β-strand residues near (−120°, +130°). A Ramachandran plot is simply a scatter of (φ, ψ) for every residue.

Predicted aligned error. Predicted Aligned Error (PAE) is an AlphaFold confidence matrix: entry (i, j) is the expected error in the position of residue j, in ångströms, when the prediction is superimposed on the true structure at residue i. Low PAE within a block of residues means that block is internally rigid and well-predicted; high PAE between two blocks means their relative placement is uncertain even if each block individually is confident.

mmCIF coordinates. Structure coordinates are given as an mmCIF _atom_site loop: one row per atom with element, residue name, chain id, sequence number, and x/y/z position in Å. Only the four main-chain atoms per residue are included here; side chains are omitted to keep the record compact.

InterPro / GO / CATH / organism. Database cross-references. InterPro integrates a dozen domain/family signature databases into unified entries with residue-range hits. GO terms attach function/process/location labels with evidence codes. CATH codes position the fold in a four-level structural taxonomy. Organism is the NCBI-taxonomy species name.

Secondary structure (3-state, P-SEA). SS3 is a coarse helix/strand/coil call (letters a/b/c) made by the P-SEA algorithm from inter-Cα distances and dihedrals. It is less detailed than DSSP but needs only Cα positions.

Sequence. Sequence gives the chain of amino acids in standard one-letter code (A=alanine, C=cysteine, …, Y=tyrosine), read N→C. It is the only feature that is directly encoded by the gene; all structural features are derived from the folded form of this sequence.